Protein AF-A0A9D2PFY7-F1 (afdb_monomer_lite)

pLDDT: mean 82.55, std 14.4, range [34.72, 97.81]

Radius of gyration: 21.35 Å; chains: 1; bounding box: 47×56×64 Å

Organism: NCBI:txid2838462

Sequence (293 aa):
MTDVSKTNITLEEYLKLLKQMKSAALNDMDTFPDNEMKSTGSQNMSALGLSLRYRDDEDCLYADCSMEHQLFTRLHPYLWEEMKEESNDILKDQNLFQEPAENKFYWEVIKYLQIQDKIYIQYKAAFSLKGKILSVKGNTTDFKRLLFKYPEYETYFTDDQKFILDHADQLLVPDNVVLPYAPGDILYIDASPFGKPFYVVYCGETAMDQEYFEWTKKEYGYFKREHPCLYISEEQQKLKVTSLTGDCLLFTDNISFPYAPLDRIQTVDDCEEPLLMEAAERIKTTSHNLNLT

Foldseek 3Di:
DDQPLDAQDELVVLVVLFVLLLVLVVVCLVCVLVLQVVCPDDAKFKWKWKWKFWADCVLPPCVVVTDDTDIGGNVRSCVVVVLQVVLVVQQVCQVSDPDGVQQTIWMKIWMWMGDGNDIDTQKIWIATSVRHTDGIAGDQPVVVVVCVVPVVCVVSDDPSSVSNNVCRVCQAFVQSYDYPDDQLWKKWFSLGNQDHIFIKGWHDKDDPDPVQQVVCCVPRVYGGIWTKIWGQAPVPRDTDIATLRDDDCARGPRGGDSGRRSVGIDTDPDDPDVRSNVNSVVSVVVVVVVVVD

Secondary structure (DSSP, 8-state):
-----PPPEEHHHHHHHHHHHHHHHHHHHHTHHHHHHT--STT-EEEEEEEEEES-TT-TTTTTT----EEE-TT---HHHHHHHHHHHHHHTGGG-SS-GGGTEEEEEEEEEEETTEEEEEEEEEEETTS-EEEEEE-HHHHHHHHHH-GGGGGGS-HHHHHHHHHHHHHH--TTEEP-PPTT-EEEE--TTTS--EEEEE---B-S-HHHHHHHHHHHSS---B-EEEEE-TTTSSEEEEESSSS-S-SSSS---SS--GGGEEEES--S-HHHHHHHHHHHHHHHHHTT-

Structure (mmCIF, N/CA/C/O backbone):
data_AF-A0A9D2PFY7-F1
#
_entry.id   AF-A0A9D2PFY7-F1
#
loop_
_atom_site.group_PDB
_atom_site.id
_atom_site.type_symbol
_atom_site.label_atom_id
_atom_site.label_alt_id
_atom_site.label_comp_id
_atom_site.label_asym_id
_atom_site.label_entity_id
_atom_site.label_seq_id
_atom_site.pdbx_PDB_ins_code
_atom_site.Cartn_x
_atom_site.Cartn_y
_atom_site.Cartn_z
_atom_site.occupancy
_atom_site.B_iso_or_equiv
_atom_site.auth_seq_id
_atom_site.auth_comp_id
_atom_site.auth_asym_id
_atom_site.auth_atom_id
_atom_site.pdbx_PDB_model_num
ATOM 1 N N . MET A 1 1 ? -12.889 -19.033 9.710 1.00 42.09 1 MET A N 1
ATOM 2 C CA . MET A 1 1 ? -11.942 -18.882 8.580 1.00 42.09 1 MET A CA 1
ATOM 3 C C . MET A 1 1 ? -12.135 -20.007 7.571 1.00 42.09 1 MET A C 1
ATOM 5 O O . MET A 1 1 ? -11.579 -21.087 7.728 1.00 42.09 1 MET A O 1
ATOM 9 N N . THR A 1 2 ? -13.008 -19.795 6.592 1.00 35.56 2 THR A N 1
ATOM 10 C CA . THR A 1 2 ? -13.202 -20.717 5.469 1.00 35.56 2 THR A CA 1
ATOM 11 C C . THR A 1 2 ? -12.031 -20.606 4.507 1.00 35.56 2 THR A C 1
ATOM 13 O O . THR A 1 2 ? -11.681 -19.505 4.089 1.00 35.56 2 THR A O 1
ATOM 16 N N . ASP A 1 3 ? -11.458 -21.755 4.168 1.00 41.53 3 ASP A N 1
ATOM 17 C CA . ASP A 1 3 ? -10.478 -21.947 3.105 1.00 41.53 3 ASP A CA 1
ATOM 18 C C . ASP A 1 3 ? -11.163 -21.672 1.757 1.00 41.53 3 ASP A C 1
ATOM 20 O O . ASP A 1 3 ? -11.719 -22.559 1.107 1.00 41.53 3 ASP A O 1
ATOM 24 N N . VAL A 1 4 ? -11.277 -20.390 1.403 1.00 46.69 4 VAL A N 1
ATOM 25 C CA . VAL A 1 4 ? -11.683 -19.996 0.057 1.00 46.69 4 VAL A CA 1
ATOM 26 C C . VAL A 1 4 ? -10.477 -20.308 -0.805 1.00 46.69 4 VAL A C 1
ATOM 28 O O . VAL A 1 4 ? -9.485 -19.586 -0.731 1.00 46.69 4 VAL A O 1
ATOM 31 N N . SER A 1 5 ? -10.556 -21.382 -1.595 1.00 48.22 5 SER A N 1
ATOM 32 C CA . SER A 1 5 ? -9.591 -21.641 -2.658 1.00 48.22 5 SER A CA 1
ATOM 33 C C . SER A 1 5 ? -9.512 -20.372 -3.499 1.00 48.22 5 SER A C 1
ATOM 35 O O . SER A 1 5 ? -10.435 -20.059 -4.261 1.00 48.22 5 SER A O 1
ATOM 37 N N . LYS A 1 6 ? -8.465 -19.578 -3.292 1.00 64.88 6 LYS A N 1
ATOM 38 C CA . LYS A 1 6 ? -8.254 -18.379 -4.086 1.00 64.88 6 LYS A CA 1
ATOM 39 C C . LYS A 1 6 ? -8.048 -18.881 -5.507 1.00 64.88 6 LYS A C 1
ATOM 41 O O . LYS A 1 6 ? -7.358 -19.869 -5.716 1.00 64.88 6 LYS A O 1
ATOM 46 N N . THR A 1 7 ? -8.721 -18.281 -6.473 1.00 80.19 7 THR A N 1
ATOM 47 C CA . THR A 1 7 ? -8.408 -18.481 -7.888 1.00 80.19 7 THR A CA 1
ATOM 48 C C . THR A 1 7 ? -7.410 -17.411 -8.305 1.00 80.19 7 THR A C 1
ATOM 50 O O . THR A 1 7 ? -7.236 -16.414 -7.598 1.00 80.19 7 THR A O 1
ATOM 53 N N . ASN A 1 8 ? -6.760 -17.583 -9.456 1.00 86.75 8 ASN A N 1
ATOM 54 C CA . ASN A 1 8 ? -6.075 -16.447 -10.070 1.00 86.75 8 ASN A CA 1
ATOM 55 C C . ASN A 1 8 ? -7.101 -15.340 -10.340 1.00 86.75 8 ASN A C 1
ATOM 57 O O . ASN A 1 8 ? -8.227 -15.643 -10.748 1.00 86.75 8 ASN A O 1
ATOM 61 N N . ILE A 1 9 ? -6.708 -14.090 -10.118 1.00 90.81 9 ILE A N 1
ATOM 62 C CA . ILE A 1 9 ? -7.550 -12.914 -10.350 1.00 90.81 9 ILE A CA 1
ATOM 63 C C . ILE A 1 9 ? -6.851 -11.950 -11.303 1.00 90.81 9 ILE A C 1
ATOM 65 O O . ILE A 1 9 ? -5.628 -11.919 -11.413 1.00 90.81 9 ILE A O 1
ATOM 69 N N . THR A 1 10 ? -7.631 -11.153 -12.010 1.00 93.56 10 THR A N 1
ATOM 70 C CA . THR A 1 10 ? -7.129 -10.064 -12.849 1.00 93.56 10 THR A CA 1
ATOM 71 C C . THR A 1 10 ? -6.661 -8.881 -11.998 1.00 93.56 10 THR A C 1
ATOM 73 O O . THR A 1 10 ? -7.089 -8.707 -10.852 1.00 93.56 10 THR A O 1
ATOM 76 N N . LEU A 1 11 ? -5.832 -8.006 -12.579 1.00 94.12 11 LEU A N 1
ATOM 77 C CA . LEU A 1 11 ? -5.504 -6.718 -11.961 1.00 94.12 11 LEU A CA 1
ATOM 78 C C . LEU A 1 11 ? -6.772 -5.910 -11.615 1.00 94.12 11 LEU A C 1
ATOM 80 O O . LEU A 1 11 ? -6.840 -5.315 -10.547 1.00 94.12 11 LEU A O 1
ATOM 84 N N . GLU A 1 12 ? -7.809 -5.925 -12.457 1.00 95.81 12 GLU A N 1
ATOM 85 C CA . GLU A 1 12 ? -9.065 -5.206 -12.187 1.00 95.81 12 GLU A CA 1
ATOM 86 C C . GLU A 1 12 ? -9.774 -5.718 -10.922 1.00 95.81 12 GLU A C 1
ATOM 88 O O . GLU A 1 12 ? -10.206 -4.928 -10.077 1.00 95.81 12 GLU A O 1
ATOM 93 N N . GLU A 1 13 ? -9.857 -7.038 -10.755 1.00 95.31 13 GLU A N 1
ATOM 94 C CA . GLU A 1 13 ? -10.432 -7.664 -9.561 1.00 95.31 13 GLU A CA 1
ATOM 95 C C . GLU A 1 13 ? -9.621 -7.336 -8.304 1.00 95.31 13 GLU A C 1
ATOM 97 O O . GLU A 1 13 ? -10.205 -7.008 -7.268 1.00 95.31 13 GLU A O 1
ATOM 102 N N . TYR A 1 14 ? -8.288 -7.338 -8.405 1.00 93.88 14 TYR A N 1
ATOM 103 C CA . TYR A 1 14 ? -7.406 -6.903 -7.323 1.00 93.88 14 TYR A CA 1
ATOM 104 C C . TYR A 1 14 ? -7.662 -5.440 -6.929 1.00 93.88 14 TYR A C 1
ATOM 106 O O . TYR A 1 14 ? -7.849 -5.130 -5.751 1.00 93.88 14 TYR A O 1
ATOM 114 N N . LEU A 1 15 ? -7.740 -4.527 -7.903 1.00 95.44 15 LEU A N 1
ATOM 115 C CA . LEU A 1 15 ? -7.996 -3.106 -7.648 1.00 95.44 15 LEU A CA 1
ATOM 116 C C . LEU A 1 15 ? -9.385 -2.872 -7.040 1.00 95.44 15 LEU A C 1
ATOM 118 O O . LEU A 1 15 ? -9.559 -2.002 -6.179 1.00 95.44 15 LEU A O 1
ATOM 122 N N . LYS A 1 16 ? -10.378 -3.671 -7.442 1.00 96.62 16 LYS A N 1
ATOM 123 C CA . LYS A 1 16 ? -11.709 -3.663 -6.831 1.00 96.62 16 LYS A CA 1
ATOM 124 C C . LYS A 1 16 ? -11.654 -4.105 -5.369 1.00 96.62 16 LYS A C 1
ATOM 126 O O . LYS A 1 16 ? -12.250 -3.428 -4.529 1.00 96.62 16 LYS A O 1
ATOM 131 N N . LEU A 1 17 ? -10.917 -5.172 -5.057 1.00 95.00 17 LEU A N 1
ATOM 132 C CA . LEU A 1 17 ? -10.718 -5.638 -3.683 1.00 95.00 17 LEU A CA 1
ATOM 133 C C . LEU A 1 17 ? -10.012 -4.579 -2.826 1.00 95.00 17 LEU A C 1
ATOM 135 O O . LEU A 1 17 ? -10.471 -4.259 -1.731 1.00 95.00 17 LEU A O 1
ATOM 139 N N . LEU A 1 18 ? -8.946 -3.969 -3.348 1.00 94.75 18 LEU A N 1
ATOM 140 C CA . LEU A 1 18 ? -8.236 -2.879 -2.683 1.00 94.75 18 LEU A CA 1
ATOM 141 C C . LEU A 1 18 ? -9.170 -1.701 -2.369 1.00 94.75 18 LEU A C 1
ATOM 143 O O . LEU A 1 18 ? -9.135 -1.150 -1.268 1.00 94.75 18 LEU A O 1
ATOM 147 N N . LYS A 1 19 ? -10.039 -1.324 -3.315 1.00 96.31 19 LYS A N 1
ATOM 148 C CA . LYS A 1 19 ? -11.047 -0.278 -3.102 1.00 96.31 19 LYS A CA 1
ATOM 149 C C . LYS A 1 19 ? -12.045 -0.666 -2.009 1.00 96.31 19 LYS A C 1
ATOM 151 O O . LYS A 1 19 ? -12.366 0.174 -1.175 1.00 96.31 19 LYS A O 1
ATOM 156 N N . GLN A 1 20 ? -12.504 -1.917 -1.987 1.00 96.88 20 GLN A N 1
ATOM 157 C CA . GLN A 1 20 ? -13.398 -2.422 -0.942 1.00 96.88 20 GLN A CA 1
ATOM 158 C C . GLN A 1 20 ? -12.727 -2.408 0.435 1.00 96.88 20 GLN A C 1
ATOM 160 O O . GLN A 1 20 ? -13.348 -1.949 1.386 1.00 96.88 20 GLN A O 1
ATOM 165 N N . MET A 1 21 ? -11.457 -2.812 0.543 1.00 95.31 21 MET A N 1
ATOM 166 C CA . MET A 1 21 ? -10.710 -2.732 1.805 1.00 95.31 21 MET A CA 1
ATOM 167 C C . MET A 1 21 ? -10.533 -1.290 2.282 1.00 95.31 21 MET A C 1
ATOM 169 O O . MET A 1 21 ? -10.723 -1.009 3.464 1.00 95.31 21 MET A O 1
ATOM 173 N N . LYS A 1 22 ? -10.220 -0.362 1.368 1.00 96.38 22 LYS A N 1
ATOM 174 C CA . LYS A 1 22 ? -10.157 1.076 1.669 1.00 96.38 22 LYS A CA 1
ATOM 175 C C . LYS A 1 22 ? -11.505 1.596 2.193 1.00 96.38 22 LYS A C 1
ATOM 177 O O . LYS A 1 22 ? -11.534 2.318 3.185 1.00 96.38 22 LYS A O 1
ATOM 182 N N . SER A 1 23 ? -12.616 1.201 1.569 1.00 96.81 23 SER A N 1
ATOM 183 C CA . SER A 1 23 ? -13.964 1.559 2.027 1.00 96.81 23 SER A CA 1
ATOM 184 C C . SER A 1 23 ? -14.325 0.941 3.380 1.00 96.81 23 SER A C 1
ATOM 186 O O . SER A 1 23 ? -14.866 1.648 4.219 1.00 96.81 23 SER A O 1
ATOM 188 N N . ALA A 1 24 ? -13.997 -0.331 3.615 1.00 96.19 24 ALA A N 1
ATOM 189 C CA . ALA A 1 24 ? -14.250 -1.006 4.888 1.00 96.19 24 ALA 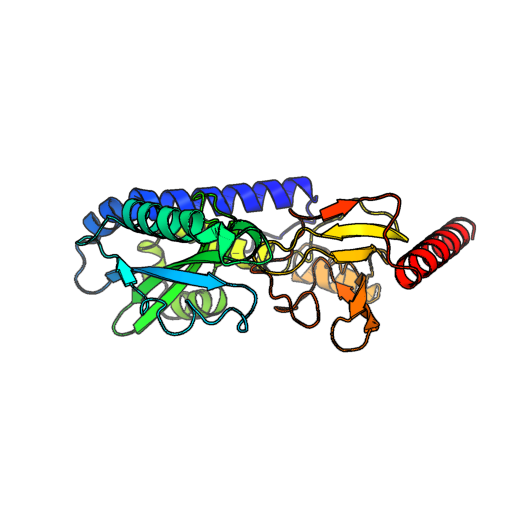A CA 1
ATOM 190 C C . ALA A 1 24 ? -13.500 -0.326 6.044 1.00 96.19 24 ALA A C 1
ATOM 192 O O . ALA A 1 24 ? -14.084 -0.052 7.087 1.00 96.19 24 ALA A O 1
ATOM 193 N N . ALA A 1 25 ? -12.224 0.022 5.841 1.00 95.25 25 ALA A N 1
ATOM 194 C CA . ALA A 1 25 ? -11.446 0.734 6.853 1.00 95.25 25 ALA A CA 1
ATOM 195 C C . ALA A 1 25 ? -12.029 2.123 7.142 1.00 95.25 25 ALA A C 1
ATOM 197 O O . ALA A 1 25 ? -12.159 2.503 8.302 1.00 95.25 25 ALA A O 1
ATOM 198 N N . LEU A 1 26 ? -12.412 2.868 6.098 1.00 94.62 26 LEU A N 1
ATOM 199 C CA . LEU A 1 26 ? -13.041 4.178 6.263 1.00 94.62 26 LEU A CA 1
ATOM 200 C C . LEU A 1 26 ? -14.356 4.076 7.049 1.00 94.62 26 LEU A C 1
ATOM 202 O O . LEU A 1 26 ? -14.536 4.810 8.013 1.00 94.62 26 LEU A O 1
ATOM 206 N N . ASN A 1 27 ? -15.220 3.120 6.699 1.00 93.75 27 ASN A N 1
ATOM 207 C CA . ASN A 1 27 ? -16.479 2.883 7.405 1.00 93.75 27 ASN A CA 1
ATOM 208 C C . ASN A 1 27 ? -16.260 2.498 8.877 1.00 93.75 27 ASN A C 1
ATOM 210 O O . ASN A 1 27 ? -16.960 3.011 9.751 1.00 93.75 27 ASN A O 1
ATOM 214 N N . ASP A 1 28 ? -15.294 1.620 9.169 1.00 91.62 28 ASP A N 1
ATOM 215 C CA . ASP A 1 28 ? -14.963 1.214 10.542 1.00 91.62 28 ASP A CA 1
ATOM 216 C C . ASP A 1 28 ? -14.472 2.402 11.383 1.00 91.62 28 ASP A C 1
ATOM 218 O O . ASP A 1 28 ? -14.859 2.530 12.544 1.00 91.62 28 ASP A O 1
ATOM 222 N N . MET A 1 29 ? -13.668 3.294 10.792 1.00 90.94 29 MET A N 1
ATOM 223 C CA . MET A 1 29 ? -13.198 4.519 11.446 1.00 90.94 29 MET A CA 1
ATOM 224 C C . MET A 1 29 ? -14.318 5.556 11.626 1.00 90.94 29 MET A C 1
ATOM 226 O O . MET A 1 29 ? -14.444 6.118 12.710 1.00 90.94 29 MET A O 1
ATOM 230 N N . ASP A 1 30 ? -15.169 5.772 10.621 1.00 89.81 30 ASP A N 1
ATOM 231 C CA . ASP A 1 30 ? -16.294 6.719 10.692 1.00 89.81 30 ASP A CA 1
ATOM 232 C C . ASP A 1 30 ? -17.340 6.303 11.731 1.00 89.81 30 ASP A C 1
ATOM 234 O O . ASP A 1 30 ? -17.878 7.130 12.466 1.00 89.81 30 ASP A O 1
ATOM 238 N N . THR A 1 31 ? -17.613 5.001 11.818 1.00 87.19 31 THR A N 1
ATOM 239 C CA . THR A 1 31 ? -18.583 4.434 12.766 1.00 87.19 31 THR A CA 1
ATOM 240 C C . THR A 1 31 ? -17.950 4.029 14.096 1.00 87.19 31 THR A C 1
ATOM 242 O O . THR A 1 31 ? -18.629 3.476 14.964 1.00 87.19 31 THR A O 1
ATOM 245 N N . PHE A 1 32 ? -16.660 4.324 14.295 1.00 84.94 32 PHE A N 1
ATOM 246 C CA . PHE A 1 32 ? -15.902 3.932 15.479 1.00 84.94 32 PHE A CA 1
ATOM 247 C C . PHE A 1 32 ? -16.593 4.310 16.803 1.00 84.94 32 PHE A C 1
ATOM 249 O O . PHE A 1 32 ? -16.741 3.420 17.647 1.00 84.94 32 PHE A O 1
ATOM 256 N N . PRO A 1 33 ? -17.085 5.554 17.009 1.00 78.00 33 PRO A N 1
ATOM 257 C CA . PRO A 1 33 ? -17.751 5.914 18.262 1.00 78.00 33 PRO A CA 1
ATOM 258 C C . PRO A 1 33 ? -18.993 5.055 18.544 1.00 78.00 33 PRO A C 1
ATOM 260 O O . PRO A 1 33 ? -19.188 4.600 19.673 1.00 78.00 33 PRO A O 1
ATOM 263 N N . ASP A 1 34 ? -19.799 4.783 17.516 1.00 75.88 34 ASP A N 1
ATOM 264 C CA . ASP A 1 34 ? -21.042 4.013 17.622 1.00 75.88 34 ASP A CA 1
ATOM 265 C C . ASP A 1 34 ? -20.782 2.519 17.857 1.00 75.88 34 ASP A C 1
ATOM 267 O O . ASP A 1 34 ? -21.511 1.858 18.606 1.00 75.88 34 ASP A O 1
ATOM 271 N N . ASN A 1 35 ? -19.735 1.978 17.230 1.00 71.50 35 ASN A N 1
ATOM 272 C CA . ASN A 1 35 ? -19.321 0.588 17.401 1.00 71.50 35 ASN A CA 1
ATOM 273 C C . ASN A 1 35 ? -18.791 0.344 18.821 1.00 71.50 35 ASN A C 1
ATOM 275 O O . ASN A 1 35 ? -19.152 -0.654 19.447 1.00 71.50 35 ASN A O 1
ATOM 279 N N . GLU A 1 36 ? -18.038 1.295 19.378 1.00 68.25 36 GLU A N 1
ATOM 280 C CA . GLU A 1 36 ? -17.570 1.227 20.765 1.00 68.25 36 GLU A CA 1
ATOM 281 C C . GLU A 1 36 ? -18.720 1.342 21.779 1.00 68.25 36 GLU A C 1
ATOM 283 O O . GLU A 1 36 ? -18.702 0.651 22.800 1.00 68.25 36 GLU A O 1
ATOM 288 N N . MET A 1 37 ? -19.761 2.144 21.505 1.00 57.91 37 MET A N 1
ATOM 289 C CA . MET A 1 37 ? -20.930 2.276 22.394 1.00 57.91 37 MET A CA 1
ATOM 290 C C . MET A 1 37 ? -21.701 0.963 22.600 1.00 57.91 37 MET A C 1
ATOM 292 O O . MET A 1 37 ? -22.308 0.769 23.655 1.00 57.91 37 MET A O 1
ATOM 296 N N . LYS A 1 38 ? -21.680 0.053 21.619 1.00 56.12 38 LYS A N 1
ATOM 297 C CA . LYS A 1 38 ? -22.367 -1.250 21.688 1.00 56.12 38 LYS A CA 1
ATOM 298 C C . LYS A 1 38 ? -21.570 -2.307 22.463 1.00 56.12 38 LYS A C 1
ATOM 300 O O . LYS A 1 38 ? -22.134 -3.333 22.843 1.00 56.12 38 LYS A O 1
ATOM 305 N N . SER A 1 39 ? -20.287 -2.063 22.737 1.00 53.72 39 SER A N 1
ATOM 306 C CA . SER A 1 39 ? -19.394 -2.983 23.451 1.00 53.72 39 SER A CA 1
ATOM 307 C C . SER A 1 39 ? -19.509 -2.837 24.982 1.00 53.72 39 SER A C 1
ATOM 309 O O . SER A 1 39 ? -18.573 -2.506 25.698 1.00 53.72 39 SER A O 1
ATOM 311 N N . THR A 1 40 ? -20.686 -3.091 25.555 1.00 46.41 40 THR A N 1
ATOM 312 C CA . THR A 1 40 ? -20.916 -2.976 27.014 1.00 46.41 40 THR A CA 1
ATOM 313 C C . THR A 1 40 ? -20.324 -4.136 27.845 1.00 46.41 40 THR A C 1
ATOM 315 O O . THR A 1 40 ? -20.811 -4.429 28.936 1.00 46.41 40 THR A O 1
ATOM 318 N N . GLY A 1 41 ? -19.293 -4.827 27.342 1.00 52.62 41 GLY A N 1
ATOM 319 C CA . GLY A 1 41 ? -18.615 -5.950 28.002 1.00 52.62 41 GLY A CA 1
ATOM 320 C C . GLY A 1 41 ? -17.267 -5.532 28.597 1.00 52.62 41 GLY A C 1
ATOM 321 O O . GLY A 1 41 ? -16.414 -4.988 27.909 1.00 52.62 41 GLY A O 1
ATOM 322 N N . SER A 1 42 ? -17.063 -5.801 29.885 1.00 50.41 42 SER A N 1
ATOM 323 C CA . SER A 1 42 ? -16.062 -5.177 30.767 1.00 50.41 42 SER A CA 1
ATOM 324 C C . SER A 1 42 ? -14.570 -5.480 30.517 1.00 50.41 42 SER A C 1
ATOM 326 O O . SER A 1 42 ? -13.785 -5.306 31.446 1.00 50.41 42 SER A O 1
ATOM 328 N N . GLN A 1 43 ? -14.145 -5.964 29.344 1.00 53.91 43 GLN A N 1
ATOM 329 C CA . GLN A 1 43 ? -12.746 -6.395 29.135 1.00 53.91 43 GLN A CA 1
ATOM 330 C C . GLN A 1 43 ? -12.133 -6.108 27.757 1.00 53.91 43 GLN A C 1
ATOM 332 O O . GLN A 1 43 ? -10.945 -6.369 27.585 1.00 53.91 43 GLN A O 1
ATOM 337 N N . ASN A 1 44 ? -12.882 -5.548 26.803 1.00 61.69 44 ASN A N 1
ATOM 338 C CA . ASN A 1 44 ? -12.342 -5.207 25.485 1.00 61.69 44 ASN A CA 1
ATOM 339 C C . ASN A 1 44 ? -12.458 -3.696 25.273 1.00 61.69 44 ASN A C 1
ATOM 341 O O . ASN A 1 44 ? -13.536 -3.131 25.434 1.00 61.69 44 ASN A O 1
ATOM 345 N N . MET A 1 45 ? -11.345 -3.050 24.939 1.00 71.88 45 MET A N 1
ATOM 346 C CA . MET A 1 45 ? -11.293 -1.638 24.556 1.00 71.88 45 MET A CA 1
ATOM 347 C C . MET A 1 45 ? -10.737 -1.548 23.142 1.00 71.88 45 MET A C 1
ATOM 349 O O . MET A 1 45 ? -9.824 -2.303 22.806 1.00 71.88 45 MET A O 1
ATOM 353 N N . SER A 1 46 ? -11.226 -0.627 22.317 1.00 81.69 46 SER A N 1
ATOM 354 C CA . SER A 1 46 ? -10.542 -0.292 21.071 1.00 81.69 46 SER A CA 1
ATOM 355 C C . SER A 1 46 ? -10.205 1.195 21.004 1.00 81.69 46 SER A C 1
ATOM 357 O O . SER A 1 46 ? -10.801 2.035 21.682 1.00 81.69 46 SER A O 1
ATOM 359 N N . ALA A 1 47 ? -9.166 1.515 20.240 1.00 88.19 47 ALA A N 1
ATOM 360 C CA . ALA A 1 47 ? -8.669 2.874 20.075 1.00 88.19 47 ALA A CA 1
ATOM 361 C C . ALA A 1 47 ? -8.148 3.071 18.652 1.00 88.19 47 ALA A C 1
ATOM 363 O O . ALA A 1 47 ? -7.743 2.111 17.992 1.00 88.19 47 ALA A O 1
ATOM 364 N N . LEU A 1 48 ? -8.136 4.318 18.198 1.00 90.62 48 LEU A N 1
ATOM 365 C CA . LEU A 1 48 ? -7.463 4.740 16.978 1.00 90.62 48 LEU A CA 1
ATOM 366 C C . LEU A 1 48 ? -6.238 5.561 17.382 1.00 90.62 48 LEU A C 1
ATOM 368 O O . LEU A 1 48 ? -6.371 6.566 18.068 1.00 90.62 48 LEU A O 1
ATOM 372 N N . GLY A 1 49 ? -5.041 5.123 17.010 1.00 90.38 49 GLY A N 1
ATOM 373 C CA . GLY A 1 49 ? -3.837 5.941 17.123 1.00 90.38 49 GLY A CA 1
ATOM 374 C C . GLY A 1 49 ? -3.635 6.763 15.864 1.00 90.38 49 GLY A C 1
ATOM 375 O O . GLY A 1 49 ? -3.837 6.238 14.773 1.00 90.38 49 GLY A O 1
ATOM 376 N N . LEU A 1 50 ? -3.201 8.008 16.006 1.00 91.31 50 LEU A N 1
ATOM 377 C CA . LEU A 1 50 ? -2.831 8.880 14.898 1.00 91.31 50 LEU A CA 1
ATOM 378 C C . LEU A 1 50 ? -1.339 9.211 14.975 1.00 91.31 50 LEU A C 1
ATOM 380 O O . LEU A 1 50 ? -0.819 9.528 16.045 1.00 91.31 50 LEU A O 1
ATOM 384 N N . SER A 1 51 ? -0.655 9.138 13.838 1.00 89.12 51 SER A N 1
ATOM 385 C CA . SER A 1 51 ? 0.738 9.557 13.700 1.00 89.12 51 SER A CA 1
ATOM 386 C C . SER A 1 51 ? 0.950 10.224 12.346 1.00 89.12 51 SER A C 1
ATOM 388 O O . SER A 1 51 ? 0.539 9.686 11.315 1.00 89.12 51 SER A O 1
ATOM 390 N N . LEU A 1 52 ? 1.605 11.386 12.341 1.00 89.12 52 LEU A N 1
ATOM 391 C CA . LEU A 1 52 ? 2.127 11.970 11.113 1.00 89.12 52 LEU A CA 1
ATOM 392 C C . LEU A 1 52 ? 3.385 11.203 10.703 1.00 89.12 52 LEU A C 1
ATOM 394 O O . LEU A 1 52 ? 4.298 10.994 11.501 1.00 89.12 52 LEU A O 1
ATOM 398 N N . ARG A 1 53 ? 3.432 10.787 9.445 1.00 86.94 53 ARG A N 1
ATOM 399 C CA . ARG A 1 53 ? 4.555 10.095 8.826 1.00 86.94 53 ARG A CA 1
ATOM 400 C C . ARG A 1 53 ? 5.088 10.910 7.663 1.00 86.94 53 ARG A C 1
ATOM 402 O O . ARG A 1 53 ? 4.366 11.697 7.050 1.00 86.94 53 ARG A O 1
ATOM 409 N N . TYR A 1 54 ? 6.351 10.677 7.347 1.00 84.19 54 TYR A N 1
ATOM 410 C CA . TYR A 1 54 ? 7.035 11.332 6.250 1.00 84.19 54 TYR A CA 1
ATOM 411 C C . TYR A 1 54 ? 8.088 10.397 5.645 1.00 84.19 54 TYR A C 1
ATOM 413 O O . TYR A 1 54 ? 8.497 9.431 6.287 1.00 84.19 54 TYR A O 1
ATOM 421 N N . ARG A 1 55 ? 8.441 10.630 4.376 1.00 80.31 55 ARG A N 1
ATOM 422 C CA . ARG A 1 55 ? 9.351 9.769 3.600 1.00 80.31 55 ARG A CA 1
ATOM 423 C C . ARG A 1 55 ? 10.822 9.886 4.011 1.00 80.31 55 ARG A C 1
ATOM 425 O O . ARG A 1 55 ? 11.500 8.869 4.084 1.00 80.31 55 ARG A O 1
ATOM 432 N N . ASP A 1 56 ? 11.306 11.112 4.216 1.00 69.56 56 ASP A N 1
ATOM 433 C CA . ASP A 1 56 ? 12.736 11.410 4.352 1.00 69.56 56 ASP A CA 1
ATOM 434 C C . ASP A 1 56 ? 13.035 11.918 5.769 1.00 69.56 56 ASP A C 1
ATOM 436 O O . ASP A 1 56 ? 12.626 13.028 6.111 1.00 69.56 56 ASP A O 1
ATOM 440 N N . ASP A 1 57 ? 13.794 11.156 6.563 1.00 58.47 57 ASP A N 1
ATOM 441 C CA . ASP A 1 57 ? 14.239 11.555 7.912 1.00 58.47 57 ASP A CA 1
ATOM 442 C C . ASP A 1 57 ? 15.046 12.878 7.919 1.00 58.47 57 ASP A C 1
ATOM 444 O O . ASP A 1 57 ? 15.217 13.487 8.968 1.00 58.47 57 ASP A O 1
ATOM 448 N N . GLU A 1 58 ? 15.524 13.373 6.769 1.00 50.88 58 GLU A N 1
ATOM 449 C CA . GLU A 1 58 ? 16.401 14.554 6.678 1.00 50.88 58 GLU A CA 1
ATOM 450 C C . GLU A 1 58 ? 15.678 15.916 6.765 1.00 50.88 58 GLU A C 1
ATOM 452 O O . GLU A 1 58 ? 16.304 16.916 7.122 1.00 50.88 58 GLU A O 1
ATOM 457 N N . ASP A 1 59 ? 14.359 15.991 6.544 1.00 50.94 59 ASP A N 1
ATOM 458 C CA . ASP A 1 59 ? 13.574 17.237 6.683 1.00 50.94 59 ASP A CA 1
ATOM 459 C C . ASP A 1 59 ? 13.040 17.430 8.116 1.00 50.94 59 ASP A C 1
ATOM 461 O O . ASP A 1 59 ? 11.858 17.669 8.377 1.00 50.94 59 ASP A O 1
ATOM 465 N N . CYS A 1 60 ? 13.980 17.333 9.057 1.00 49.34 60 CYS A N 1
ATOM 466 C CA . CYS A 1 60 ? 13.833 17.219 10.510 1.00 49.34 60 CYS A CA 1
ATOM 467 C C . CYS A 1 60 ? 13.148 18.376 11.267 1.00 49.34 60 CYS A C 1
ATOM 469 O O . CYS A 1 60 ? 13.156 18.368 12.495 1.00 49.34 60 CYS A O 1
ATOM 471 N N . LEU A 1 61 ? 12.538 19.371 10.613 1.00 52.25 61 LEU A N 1
ATOM 472 C CA . LEU A 1 61 ? 11.865 20.455 11.353 1.00 52.25 61 LEU A CA 1
ATOM 473 C C . LEU A 1 61 ? 10.595 19.978 12.083 1.00 52.25 61 LEU A C 1
ATOM 475 O O . LEU A 1 61 ? 10.255 20.535 13.125 1.00 52.25 61 LEU A O 1
ATOM 479 N N . TYR A 1 62 ? 9.941 18.922 11.583 1.00 49.97 62 TYR A N 1
ATOM 480 C CA . TYR A 1 62 ? 8.765 18.302 12.216 1.00 49.97 62 TYR A CA 1
ATOM 481 C C . TYR A 1 62 ? 9.054 16.924 12.828 1.00 49.97 62 TYR A C 1
ATOM 483 O O . TYR A 1 62 ? 8.227 16.426 13.581 1.00 49.97 62 TYR A O 1
ATOM 491 N N . ALA A 1 63 ? 10.219 16.325 12.556 1.00 48.22 63 ALA A N 1
ATOM 492 C CA . ALA A 1 63 ? 10.620 15.012 13.073 1.00 48.22 63 ALA A CA 1
ATOM 493 C C . ALA A 1 63 ? 10.789 14.989 14.602 1.00 48.22 63 ALA A C 1
ATOM 495 O O . ALA A 1 63 ? 10.448 14.003 15.247 1.00 48.22 63 ALA A O 1
ATOM 496 N N . ASP A 1 64 ? 11.291 16.090 15.170 1.00 45.00 64 ASP A N 1
ATOM 497 C CA . ASP A 1 64 ? 11.574 16.229 16.609 1.00 45.00 64 ASP A CA 1
ATOM 498 C C . ASP A 1 64 ? 10.401 16.861 17.390 1.00 45.00 64 ASP A C 1
ATOM 500 O O . ASP A 1 64 ? 10.385 16.882 18.619 1.00 45.00 64 ASP A O 1
ATOM 504 N N . CYS A 1 65 ? 9.388 17.360 16.670 1.00 42.91 65 CYS A N 1
ATOM 505 C CA . CYS A 1 65 ? 8.159 17.936 17.227 1.00 42.91 65 CYS A CA 1
ATOM 506 C C . CYS A 1 65 ? 6.918 17.070 16.944 1.00 42.91 65 CYS A C 1
ATOM 508 O O . CYS A 1 65 ? 5.823 17.426 17.384 1.00 42.91 65 CYS A O 1
ATOM 510 N N . SER A 1 66 ? 7.050 15.965 16.193 1.00 44.31 66 SER A N 1
ATOM 511 C CA . SER A 1 66 ? 5.916 15.130 15.804 1.00 44.31 66 SER A CA 1
ATOM 512 C C . SER A 1 66 ? 5.361 14.419 17.027 1.00 44.31 66 SER A C 1
ATOM 514 O O . SER A 1 66 ? 5.956 13.474 17.544 1.00 44.31 66 SER A O 1
ATOM 516 N N . MET A 1 67 ? 4.218 14.933 17.462 1.00 46.75 67 MET A N 1
ATOM 517 C CA . MET A 1 67 ? 3.254 14.360 18.385 1.00 46.75 67 MET A CA 1
ATOM 518 C C . MET A 1 67 ? 3.453 12.862 18.634 1.00 46.75 67 MET A C 1
ATOM 520 O O . MET A 1 67 ? 3.315 12.027 17.733 1.00 46.75 67 MET A O 1
ATOM 524 N N . GLU A 1 68 ? 3.748 12.530 19.891 1.00 55.75 68 GLU A N 1
ATOM 525 C CA . GLU A 1 68 ? 3.534 11.192 20.433 1.00 55.75 68 GLU A CA 1
ATOM 526 C C . GLU A 1 68 ? 2.167 10.670 19.963 1.00 55.75 68 GLU A C 1
ATOM 528 O O . GLU A 1 68 ? 1.211 11.440 19.896 1.00 55.75 68 GLU A O 1
ATOM 533 N N . HIS A 1 69 ? 2.088 9.379 19.618 1.00 63.88 69 HIS A N 1
ATOM 534 C CA . HIS A 1 69 ? 0.874 8.718 19.124 1.00 63.88 69 HIS A CA 1
ATOM 535 C C . HIS A 1 69 ? -0.373 9.233 19.855 1.00 63.88 69 HIS A C 1
ATOM 537 O O . HIS A 1 69 ? -0.596 8.892 21.021 1.00 63.88 69 HIS A O 1
ATOM 543 N N . GLN A 1 70 ? -1.193 10.033 19.176 1.00 78.31 70 GLN A N 1
ATOM 544 C CA . GLN A 1 70 ? -2.406 10.548 19.789 1.00 78.31 70 GLN A CA 1
ATOM 545 C C . GLN A 1 70 ? -3.459 9.450 19.745 1.00 78.31 70 GLN A C 1
ATOM 547 O O . GLN A 1 70 ? -3.746 8.884 18.688 1.00 78.31 70 GLN A O 1
ATOM 552 N N . LEU A 1 71 ? -4.005 9.110 20.910 1.00 81.69 71 LEU A N 1
ATOM 553 C CA . LEU A 1 71 ? -4.990 8.046 21.047 1.00 81.69 71 LEU A CA 1
ATOM 554 C C . LEU A 1 71 ? -6.400 8.629 21.078 1.00 81.69 71 LEU A C 1
ATOM 556 O O . LEU A 1 71 ? -6.802 9.308 22.022 1.00 81.69 71 LEU A O 1
ATOM 560 N N . PHE A 1 72 ? -7.172 8.279 20.062 1.00 80.00 72 PHE A N 1
ATOM 561 C CA . PHE A 1 72 ? -8.585 8.572 19.937 1.00 80.00 72 PHE A CA 1
ATOM 562 C C . PHE A 1 72 ? -9.373 7.376 20.461 1.00 80.00 72 PHE A C 1
ATOM 564 O O . PHE A 1 72 ? -9.218 6.232 20.030 1.00 80.00 72 PHE A O 1
ATOM 571 N N . THR A 1 73 ? -10.223 7.652 21.438 1.00 77.62 73 THR A N 1
ATOM 572 C CA . THR A 1 73 ? -11.151 6.682 22.023 1.00 77.62 73 THR A CA 1
ATOM 573 C C . THR A 1 73 ? -12.568 7.195 21.822 1.00 77.62 73 THR A C 1
ATOM 575 O O . THR A 1 73 ? -12.773 8.309 21.341 1.00 77.62 73 THR A O 1
ATOM 578 N N . ARG A 1 74 ? -13.576 6.443 22.268 1.00 68.94 74 ARG A N 1
ATOM 579 C CA . ARG A 1 74 ? -14.968 6.925 22.274 1.00 68.94 74 ARG A CA 1
ATOM 580 C C . ARG A 1 74 ? -15.166 8.289 22.959 1.00 68.94 74 ARG A C 1
ATOM 582 O O . ARG A 1 74 ? -16.158 8.957 22.703 1.00 68.94 74 ARG A O 1
ATOM 589 N N . LEU A 1 75 ? -14.266 8.681 23.867 1.00 59.72 75 LEU A N 1
ATOM 590 C CA . LEU A 1 75 ? -14.332 9.955 24.591 1.00 59.72 75 LEU A CA 1
ATOM 591 C C . LEU A 1 75 ? -13.693 11.118 23.816 1.00 59.72 75 LEU A C 1
ATOM 593 O O . LEU A 1 75 ? -13.822 12.264 24.236 1.00 59.72 75 LEU A O 1
ATOM 597 N N . HIS A 1 76 ? -13.017 10.827 22.704 1.00 69.38 76 HIS A N 1
ATOM 598 C CA . HIS A 1 76 ? -12.317 11.794 21.869 1.00 69.38 76 HIS A CA 1
ATOM 599 C C . HIS A 1 76 ? -12.536 11.453 20.381 1.00 69.38 76 HIS A C 1
ATOM 601 O O . HIS A 1 76 ? -11.635 10.913 19.744 1.00 69.38 76 HIS A O 1
ATOM 607 N N . PRO A 1 77 ? -13.736 11.702 19.819 1.00 72.94 77 PRO A N 1
ATOM 608 C CA . PRO A 1 77 ? -14.099 11.263 18.466 1.00 72.94 77 PRO A CA 1
ATOM 609 C C . PRO A 1 77 ? -13.598 12.189 17.340 1.00 72.94 77 PRO A C 1
ATOM 611 O O . PRO A 1 77 ? -13.951 11.987 16.183 1.00 72.94 77 PRO A O 1
ATOM 614 N N . TYR A 1 78 ? -12.786 13.202 17.647 1.00 83.81 78 TYR A N 1
ATOM 615 C CA . TYR A 1 78 ? -12.423 14.287 16.724 1.00 83.81 78 TYR A CA 1
ATOM 616 C C . TYR A 1 78 ? -11.279 13.948 15.754 1.00 83.81 78 TYR A C 1
ATOM 618 O O . TYR A 1 78 ? -10.607 14.849 15.269 1.00 83.81 78 TYR A O 1
ATOM 626 N N . LEU A 1 79 ? -11.053 12.663 15.449 1.00 88.00 79 LEU A N 1
ATOM 627 C CA . LEU A 1 79 ? -9.944 12.203 14.596 1.00 88.00 79 LEU A CA 1
ATOM 628 C C . LEU A 1 79 ? -9.865 12.981 13.275 1.00 88.00 79 LEU A C 1
ATOM 630 O O . LEU A 1 79 ? -8.804 13.458 12.88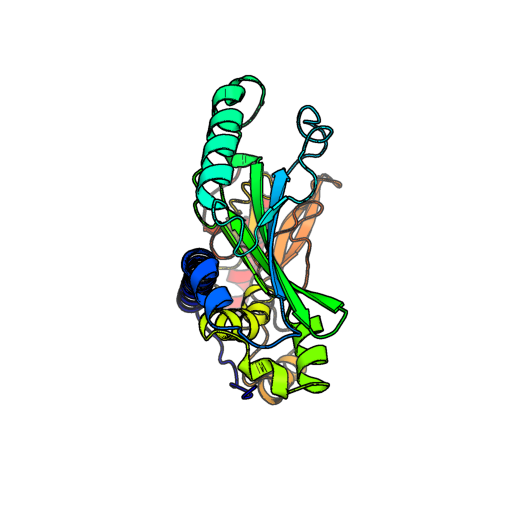4 1.00 88.00 79 LEU A O 1
ATOM 634 N N . TRP A 1 80 ? -11.002 13.116 12.594 1.00 90.94 80 TRP A N 1
ATOM 635 C CA . TRP A 1 80 ? -11.066 13.777 11.293 1.00 90.94 80 TRP A CA 1
ATOM 636 C C . TRP A 1 80 ? -10.876 15.290 11.369 1.00 90.94 80 TRP A C 1
ATOM 638 O O . TRP A 1 80 ? -10.350 15.882 10.427 1.00 90.94 80 TRP A O 1
ATOM 648 N N . GLU A 1 81 ? -11.317 15.911 12.462 1.00 91.44 81 GLU A N 1
ATOM 649 C CA . GLU A 1 81 ? -11.127 17.342 12.699 1.00 91.44 81 GLU A CA 1
ATOM 650 C C . GLU A 1 81 ? -9.648 17.623 12.968 1.00 91.44 81 GLU A C 1
ATOM 652 O O . GLU A 1 81 ? -9.065 18.433 12.251 1.00 91.44 81 GLU A O 1
ATOM 657 N N . GLU A 1 82 ? -9.023 16.853 13.865 1.00 89.94 82 GLU A N 1
ATOM 658 C CA . GLU A 1 82 ? -7.592 16.943 14.179 1.00 89.94 82 GLU A CA 1
ATOM 659 C C . GLU A 1 82 ? -6.735 16.780 12.917 1.00 89.94 82 GLU A C 1
ATOM 661 O O . GLU A 1 82 ? -5.955 17.659 12.557 1.00 89.94 82 GLU A O 1
ATOM 666 N N . MET A 1 83 ? -6.940 15.685 12.170 1.00 91.75 83 MET A N 1
ATOM 667 C CA . MET A 1 83 ? -6.195 15.422 10.936 1.00 91.75 83 MET A CA 1
ATOM 668 C C . MET A 1 83 ? -6.337 16.566 9.935 1.00 91.75 83 MET A C 1
ATOM 670 O O . MET A 1 83 ? -5.383 16.887 9.228 1.00 91.75 83 MET A O 1
ATOM 674 N N . LYS A 1 84 ? -7.523 17.171 9.833 1.00 94.06 84 LYS A N 1
ATOM 675 C CA . LYS A 1 84 ? -7.782 18.264 8.897 1.00 94.06 84 LYS A CA 1
ATOM 676 C C . LYS A 1 84 ? -7.100 19.556 9.336 1.00 94.06 84 LYS A C 1
ATOM 678 O O . LYS A 1 84 ? -6.544 20.242 8.480 1.00 94.06 84 LYS A O 1
ATOM 683 N N . GLU A 1 85 ? -7.183 19.915 10.612 1.00 92.19 85 GLU A N 1
ATOM 684 C CA . GLU A 1 85 ? -6.553 21.120 11.157 1.00 92.19 85 GLU A CA 1
ATOM 685 C C . GLU A 1 85 ? -5.034 21.053 10.989 1.00 92.19 85 GLU A C 1
ATOM 687 O O . GLU A 1 85 ? -4.465 21.901 10.300 1.00 92.19 85 GLU A O 1
ATOM 692 N N . GLU A 1 86 ? -4.421 19.965 11.450 1.00 90.56 86 GLU A N 1
ATOM 693 C CA . GLU A 1 86 ? -2.978 19.734 11.352 1.00 90.56 86 GLU A CA 1
ATOM 694 C C . GLU A 1 86 ? -2.497 19.658 9.897 1.00 90.56 86 GLU A C 1
ATOM 696 O O . GLU A 1 86 ? -1.485 20.253 9.522 1.00 90.56 86 GLU A O 1
ATOM 701 N N . SER A 1 87 ? -3.258 18.998 9.014 1.00 92.38 87 SER A N 1
ATOM 702 C CA . SER A 1 87 ? -2.926 18.980 7.583 1.00 92.38 87 SER A CA 1
ATOM 703 C C . SER A 1 87 ? -2.938 20.375 6.966 1.00 92.38 87 SER A C 1
ATOM 705 O O . SER A 1 87 ? -2.088 20.677 6.131 1.00 92.38 87 SER A O 1
ATOM 707 N N . ASN A 1 88 ? -3.892 21.233 7.342 1.00 93.62 88 ASN A N 1
ATOM 708 C CA . ASN A 1 88 ? -3.951 22.593 6.810 1.00 93.62 88 ASN A CA 1
ATOM 709 C C . ASN A 1 88 ? -2.746 23.420 7.251 1.00 93.62 88 ASN A C 1
ATOM 711 O O . ASN A 1 88 ? -2.292 24.261 6.478 1.00 93.62 88 ASN A O 1
ATOM 715 N N . ASP A 1 89 ? -2.241 23.197 8.459 1.00 89.50 89 ASP A N 1
ATOM 716 C CA . ASP A 1 89 ? -1.061 23.896 8.954 1.00 89.50 89 ASP A CA 1
ATOM 717 C C . ASP A 1 89 ? 0.200 23.439 8.211 1.00 89.50 89 ASP A C 1
ATOM 719 O O . ASP A 1 89 ? 0.896 24.279 7.640 1.00 89.50 89 ASP A O 1
ATOM 723 N N . ILE A 1 90 ? 0.392 22.128 8.026 1.00 88.69 90 ILE A N 1
ATOM 724 C CA . ILE A 1 90 ? 1.484 21.585 7.194 1.00 88.69 90 ILE A CA 1
ATOM 725 C C . ILE A 1 90 ? 1.428 22.141 5.759 1.00 88.69 90 ILE A C 1
ATOM 727 O O . ILE A 1 90 ? 2.450 22.504 5.176 1.00 88.69 90 ILE A O 1
ATOM 731 N N . LEU A 1 91 ? 0.230 22.228 5.170 1.00 90.12 91 LEU A N 1
ATOM 732 C CA . LEU A 1 91 ? 0.047 22.739 3.808 1.00 90.12 91 LEU A CA 1
ATOM 733 C C . LEU A 1 91 ? 0.303 24.252 3.691 1.00 90.12 91 LEU A C 1
ATOM 735 O O . LEU A 1 91 ? 0.729 24.708 2.627 1.00 90.12 91 LEU A O 1
ATOM 739 N N . LYS A 1 92 ? 0.075 25.045 4.748 1.00 89.31 92 LYS A N 1
ATOM 740 C CA . LYS A 1 92 ? 0.453 26.475 4.774 1.00 89.31 92 LYS A CA 1
ATOM 741 C C . LYS A 1 92 ? 1.970 26.650 4.759 1.00 89.31 92 LYS A C 1
ATOM 743 O O . LYS A 1 92 ? 2.465 27.598 4.149 1.00 89.31 92 LYS A O 1
ATOM 748 N N . ASP A 1 93 ? 2.687 25.701 5.349 1.00 86.50 93 ASP A N 1
ATOM 749 C CA . ASP A 1 93 ? 4.144 25.687 5.440 1.00 86.50 93 ASP A CA 1
ATOM 750 C C . ASP A 1 93 ? 4.832 25.089 4.194 1.00 86.50 93 ASP A C 1
ATOM 752 O O . ASP A 1 93 ? 6.038 24.858 4.192 1.00 86.50 93 ASP A O 1
ATOM 756 N N . GLN A 1 94 ? 4.109 24.918 3.076 1.00 85.06 94 GLN A N 1
ATOM 757 C CA . GLN A 1 94 ? 4.628 24.359 1.816 1.00 85.06 94 GLN A CA 1
ATOM 758 C C . GLN A 1 94 ? 5.948 24.991 1.336 1.00 85.06 94 GLN A C 1
ATOM 760 O O . GLN A 1 94 ? 6.789 24.308 0.753 1.00 85.06 94 GLN A O 1
ATOM 765 N N . ASN A 1 95 ? 6.142 26.291 1.566 1.00 85.44 95 ASN A N 1
ATOM 766 C CA . ASN A 1 95 ? 7.349 27.005 1.136 1.00 85.44 95 ASN A CA 1
ATOM 767 C C . ASN A 1 95 ? 8.622 26.570 1.886 1.00 85.44 95 ASN A C 1
ATOM 769 O O . ASN A 1 95 ? 9.716 26.967 1.488 1.00 85.44 95 ASN A O 1
ATOM 773 N N . LEU A 1 96 ? 8.493 25.787 2.961 1.00 82.69 96 LEU A N 1
ATOM 774 C CA . LEU A 1 96 ? 9.616 25.222 3.709 1.00 82.69 96 LEU A CA 1
ATOM 775 C C . LEU A 1 96 ? 10.161 23.929 3.079 1.00 82.69 96 LEU A C 1
ATOM 777 O O . LEU A 1 96 ? 11.244 23.490 3.458 1.00 82.69 96 LEU A O 1
ATOM 781 N N . PHE A 1 97 ? 9.451 23.330 2.116 1.00 81.00 97 PHE A N 1
ATOM 782 C CA . PHE A 1 97 ? 9.810 22.040 1.523 1.00 81.00 97 PHE A CA 1
ATOM 783 C C . PHE A 1 97 ? 10.250 22.176 0.061 1.00 81.00 97 PHE A C 1
ATOM 785 O O . PHE A 1 97 ? 9.703 22.970 -0.703 1.00 81.00 97 PHE A O 1
ATOM 792 N N . GLN A 1 98 ? 11.216 21.349 -0.348 1.00 83.31 98 GLN A N 1
ATOM 793 C CA . GLN A 1 98 ? 11.694 21.295 -1.738 1.00 83.31 98 GLN A CA 1
ATOM 794 C C . GLN A 1 98 ? 10.697 20.624 -2.698 1.00 83.31 98 GLN A C 1
ATOM 796 O O . GLN A 1 98 ? 10.662 20.947 -3.882 1.00 83.31 98 GLN A O 1
ATOM 801 N N . GLU A 1 99 ? 9.883 19.697 -2.191 1.00 85.88 99 GLU A N 1
ATOM 802 C CA . GLU A 1 99 ? 8.806 19.027 -2.926 1.00 85.88 99 GLU A CA 1
ATOM 803 C C . GLU A 1 99 ? 7.453 19.375 -2.276 1.00 85.88 99 GLU A C 1
ATOM 805 O O . GLU A 1 99 ? 7.417 19.767 -1.103 1.00 85.88 99 GLU A O 1
ATOM 810 N N . PRO A 1 100 ? 6.323 19.218 -2.991 1.00 90.00 100 PRO A N 1
ATOM 811 C CA . PRO A 1 100 ? 4.998 19.333 -2.392 1.00 90.00 100 PRO A CA 1
ATOM 812 C C . PRO A 1 100 ? 4.881 18.501 -1.107 1.00 90.00 100 PRO A C 1
ATOM 814 O O . PRO A 1 100 ? 5.207 17.316 -1.110 1.00 90.00 100 PRO A O 1
ATOM 817 N N . ALA A 1 101 ? 4.383 19.092 -0.020 1.00 89.50 101 ALA A N 1
ATOM 818 C CA . ALA A 1 101 ? 4.191 18.424 1.264 1.00 89.50 101 ALA A CA 1
ATOM 819 C C . ALA A 1 101 ? 3.314 17.172 1.107 1.00 89.50 101 ALA A C 1
ATOM 821 O O . ALA A 1 101 ? 3.574 16.138 1.711 1.00 89.50 101 ALA A O 1
ATOM 822 N N . GLU A 1 102 ? 2.334 17.215 0.204 1.00 90.25 102 GLU A N 1
ATOM 823 C CA . GLU A 1 102 ? 1.475 16.072 -0.131 1.00 90.25 102 GLU A CA 1
ATOM 824 C C . GLU A 1 102 ? 2.229 14.865 -0.704 1.00 90.25 102 GLU A C 1
ATOM 826 O O . GLU A 1 102 ? 1.733 13.744 -0.612 1.00 90.25 102 GLU A O 1
ATOM 831 N N . ASN A 1 103 ? 3.418 15.079 -1.271 1.00 90.62 103 ASN A N 1
ATOM 832 C CA . ASN A 1 103 ? 4.261 14.017 -1.818 1.00 90.62 103 ASN A CA 1
ATOM 833 C C . ASN A 1 103 ? 5.228 13.442 -0.776 1.00 90.62 103 ASN A C 1
ATOM 835 O O . ASN A 1 103 ? 5.931 12.476 -1.069 1.00 90.62 103 ASN A O 1
ATOM 839 N N . LYS A 1 104 ? 5.277 14.032 0.423 1.00 87.62 104 LYS A N 1
ATOM 840 C CA . LYS A 1 104 ? 6.224 13.668 1.483 1.00 87.62 104 LYS A CA 1
ATOM 841 C C . LYS A 1 104 ? 5.540 13.197 2.749 1.00 87.62 104 LYS A C 1
ATOM 843 O O . LYS A 1 104 ? 6.036 12.271 3.376 1.00 87.62 104 LYS A O 1
ATOM 848 N N . PHE A 1 105 ? 4.435 13.835 3.118 1.00 89.94 105 PHE A N 1
ATOM 849 C CA . PHE A 1 105 ? 3.737 13.616 4.375 1.00 89.94 105 PHE A CA 1
ATOM 850 C C . PHE A 1 105 ? 2.449 12.826 4.172 1.00 89.94 105 PHE A C 1
ATOM 852 O O . PHE A 1 105 ? 1.722 12.991 3.188 1.00 89.94 105 PHE A O 1
ATOM 859 N N . TYR A 1 106 ? 2.143 11.9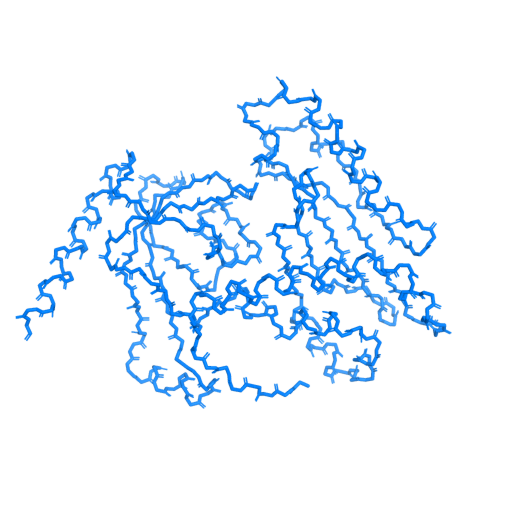89 5.154 1.00 92.38 106 TYR A N 1
ATOM 860 C CA . TYR A 1 106 ? 0.892 11.254 5.241 1.00 92.38 106 TYR A CA 1
ATOM 861 C C . TYR A 1 106 ? 0.549 10.952 6.689 1.00 92.38 106 TYR A C 1
ATOM 863 O O . TYR A 1 106 ? 1.416 10.881 7.551 1.00 92.38 106 TYR A O 1
ATOM 871 N N . TRP A 1 107 ? -0.727 10.726 6.954 1.00 93.38 107 TRP A N 1
ATOM 872 C CA . TRP A 1 107 ? -1.184 10.263 8.254 1.00 93.38 107 TRP A CA 1
ATOM 873 C C . TRP A 1 107 ? -1.235 8.746 8.280 1.00 93.38 107 TRP A C 1
ATOM 875 O O . TRP A 1 107 ? -1.732 8.128 7.341 1.00 93.38 107 TRP A O 1
ATOM 885 N N . GLU A 1 108 ? -0.761 8.144 9.362 1.00 93.25 108 GLU A N 1
ATOM 886 C CA . GLU A 1 108 ? -1.004 6.748 9.702 1.00 93.25 108 GLU A CA 1
ATOM 887 C C . GLU A 1 108 ? -2.038 6.700 10.833 1.00 93.25 108 GLU A C 1
ATOM 889 O O . GLU A 1 108 ? -1.791 7.193 11.934 1.00 93.25 108 GLU A O 1
ATOM 894 N N . VAL A 1 109 ? -3.193 6.092 10.555 1.00 93.81 109 VAL A N 1
ATOM 895 C CA . VAL A 1 109 ? -4.210 5.763 11.557 1.00 93.81 109 VAL A CA 1
ATOM 896 C C . VAL A 1 109 ? -4.095 4.279 11.893 1.00 93.81 109 VAL A C 1
ATOM 898 O O . VAL A 1 109 ? -4.188 3.421 11.013 1.00 93.81 109 VAL A O 1
ATOM 901 N N . ILE A 1 110 ? -3.880 3.958 13.164 1.00 92.69 110 ILE A N 1
ATOM 902 C CA . ILE A 1 110 ? -3.673 2.596 13.660 1.00 92.69 110 ILE A CA 1
ATOM 903 C C . ILE A 1 110 ? -4.887 2.169 14.475 1.00 92.69 110 ILE A C 1
ATOM 905 O O . ILE A 1 110 ? -5.190 2.771 15.501 1.00 92.69 110 ILE A O 1
ATOM 909 N N . LYS A 1 111 ? -5.547 1.083 14.072 1.00 92.06 111 LYS A N 1
ATOM 910 C CA . LYS A 1 111 ? -6.608 0.469 14.869 1.00 92.06 111 LYS A CA 1
ATOM 911 C C . LYS A 1 111 ? -6.002 -0.460 15.912 1.00 92.06 111 LYS A C 1
ATOM 913 O O . LYS A 1 111 ? -5.405 -1.485 15.573 1.00 92.06 111 LYS A O 1
ATOM 918 N N . TYR A 1 112 ? -6.198 -0.118 17.179 1.00 88.50 112 TYR A N 1
ATOM 919 C CA . TYR A 1 112 ? -5.837 -0.944 18.321 1.00 88.50 112 TYR A CA 1
ATOM 920 C C . TYR A 1 112 ? -7.051 -1.669 18.878 1.00 88.50 112 TYR A C 1
ATOM 922 O O . TYR A 1 112 ? -8.136 -1.097 18.991 1.00 88.50 112 TYR A O 1
ATOM 930 N N . LEU A 1 113 ? -6.829 -2.909 19.299 1.00 83.38 113 LEU A N 1
ATOM 931 C CA . LEU A 1 113 ? -7.793 -3.695 20.043 1.00 83.38 113 LEU A CA 1
ATOM 932 C C . LEU A 1 113 ? -7.125 -4.289 21.280 1.00 83.38 113 LEU A C 1
ATOM 934 O O . LEU A 1 113 ? -6.120 -4.995 21.183 1.00 83.38 113 LEU A O 1
ATOM 938 N N . GLN A 1 114 ? -7.697 -4.017 22.443 1.00 80.12 114 GLN A N 1
ATOM 939 C CA . GLN A 1 114 ? -7.351 -4.684 23.681 1.00 80.12 114 GLN A CA 1
ATOM 940 C C . GLN A 1 114 ? -8.179 -5.958 23.816 1.00 80.12 114 GLN A C 1
ATOM 942 O O . GLN A 1 114 ? -9.409 -5.918 23.817 1.00 80.12 114 GLN A O 1
ATOM 947 N N . ILE A 1 115 ? -7.480 -7.080 23.960 1.00 76.00 115 ILE A N 1
ATOM 948 C CA . ILE A 1 115 ? -8.054 -8.382 24.282 1.00 76.00 115 ILE A CA 1
ATOM 949 C C . ILE A 1 115 ? -7.359 -8.871 25.552 1.00 76.00 115 ILE A C 1
ATOM 951 O O . ILE A 1 115 ? -6.138 -9.048 25.571 1.00 76.00 115 ILE A O 1
ATOM 955 N N . GLN A 1 116 ? -8.141 -9.075 26.617 1.00 76.44 116 GLN A N 1
ATOM 956 C CA . GLN A 1 116 ? -7.620 -9.306 27.972 1.00 76.44 116 GLN A CA 1
ATOM 957 C C . GLN A 1 116 ? -6.710 -8.135 28.399 1.00 76.44 116 GLN A C 1
ATOM 959 O O . GLN A 1 116 ? -7.102 -6.973 28.301 1.00 76.44 116 GLN A O 1
ATOM 964 N N . ASP A 1 117 ? -5.478 -8.421 28.818 1.00 76.69 117 ASP A N 1
ATOM 965 C CA . ASP A 1 117 ? -4.506 -7.420 29.275 1.00 76.69 117 ASP A CA 1
ATOM 966 C C . ASP A 1 117 ? -3.496 -7.021 28.181 1.00 76.69 117 ASP A C 1
ATOM 968 O O . ASP A 1 117 ? -2.437 -6.468 28.476 1.00 76.69 117 ASP A O 1
ATOM 972 N N . LYS A 1 118 ? -3.769 -7.350 26.909 1.00 81.06 118 LYS A N 1
ATOM 973 C CA . LYS A 1 118 ? -2.851 -7.100 25.788 1.00 81.06 118 LYS A CA 1
ATOM 974 C C . LYS A 1 118 ? -3.496 -6.264 24.695 1.00 81.06 118 LYS A C 1
ATOM 976 O O . LYS A 1 118 ? -4.645 -6.487 24.329 1.00 81.06 118 LYS A O 1
ATOM 981 N N . ILE A 1 119 ? -2.710 -5.343 24.145 1.00 83.31 119 ILE A N 1
ATOM 982 C CA . ILE A 1 119 ? -3.089 -4.481 23.026 1.00 83.31 119 ILE A CA 1
ATOM 983 C C . ILE A 1 119 ? -2.504 -5.061 21.738 1.00 83.31 119 ILE A C 1
ATOM 985 O O . ILE A 1 119 ? -1.312 -5.357 21.666 1.00 83.31 119 ILE A O 1
ATOM 989 N N . TYR A 1 120 ? -3.348 -5.194 20.722 1.00 85.62 120 TYR A N 1
ATOM 990 C CA . TYR A 1 120 ? -3.002 -5.690 19.398 1.00 85.62 120 TYR A CA 1
ATOM 991 C C . TYR A 1 120 ? -3.296 -4.621 18.346 1.00 85.62 120 TYR A C 1
ATOM 993 O O . TYR A 1 120 ? -4.317 -3.941 18.415 1.00 85.62 120 TYR A O 1
ATOM 1001 N N . ILE A 1 121 ? -2.419 -4.488 17.349 1.00 89.06 121 ILE A N 1
ATOM 1002 C CA . ILE A 1 121 ? -2.690 -3.684 16.150 1.00 89.06 121 ILE A CA 1
ATOM 1003 C C . ILE A 1 121 ? -3.502 -4.545 15.197 1.00 89.06 121 ILE A C 1
ATOM 1005 O O . ILE A 1 121 ? -2.982 -5.558 14.738 1.00 89.06 121 ILE A O 1
ATOM 1009 N N . GLN A 1 122 ? -4.734 -4.146 14.895 1.00 89.50 122 GLN A N 1
ATOM 1010 C CA . GLN A 1 122 ? -5.621 -4.866 13.982 1.00 89.50 122 GLN A CA 1
ATOM 1011 C C . GLN A 1 122 ? -5.321 -4.526 12.525 1.00 89.50 122 GLN A C 1
ATOM 1013 O O . GLN A 1 122 ? -5.102 -5.415 11.704 1.00 89.50 122 GLN A O 1
ATOM 1018 N N . TYR A 1 123 ? -5.265 -3.236 12.207 1.00 93.06 123 TYR A N 1
ATOM 1019 C CA . TYR A 1 123 ? -4.846 -2.745 10.904 1.00 93.06 123 TYR A CA 1
ATOM 1020 C C . TYR A 1 123 ? -4.268 -1.335 11.021 1.00 93.06 123 TYR A C 1
ATOM 1022 O O . TYR A 1 123 ? -4.440 -0.647 12.030 1.00 93.06 123 TYR A O 1
ATOM 1030 N N . LYS A 1 124 ? -3.578 -0.912 9.967 1.00 93.81 124 LYS A N 1
ATOM 1031 C CA . LYS A 1 124 ? -3.105 0.456 9.770 1.00 93.81 124 LYS A CA 1
ATOM 1032 C C . LYS A 1 124 ? -3.659 1.001 8.465 1.00 93.81 124 LYS A C 1
ATOM 1034 O O . LYS A 1 124 ? -3.666 0.278 7.471 1.00 93.81 124 LYS A O 1
ATOM 1039 N N . ALA A 1 125 ? -4.096 2.249 8.457 1.00 95.38 125 ALA A N 1
ATOM 1040 C CA . ALA A 1 125 ? -4.545 2.947 7.264 1.00 95.38 125 ALA A CA 1
ATOM 1041 C C . ALA A 1 125 ? -3.697 4.201 7.049 1.00 95.38 125 ALA A C 1
ATOM 1043 O O . ALA A 1 125 ? -3.492 4.975 7.981 1.00 95.38 125 ALA A O 1
ATOM 1044 N N . ALA A 1 126 ? -3.205 4.403 5.828 1.00 94.62 126 ALA A N 1
ATOM 1045 C CA . ALA A 1 126 ? -2.503 5.630 5.469 1.00 94.62 126 ALA A CA 1
ATOM 1046 C C . ALA A 1 126 ? -3.453 6.600 4.764 1.00 94.62 126 ALA A C 1
ATOM 1048 O O . ALA A 1 126 ? -4.216 6.178 3.892 1.00 94.62 126 ALA A O 1
ATOM 1049 N N . PHE A 1 127 ? -3.356 7.890 5.068 1.00 95.81 127 PHE A N 1
ATOM 1050 C CA . PHE A 1 127 ? -4.142 8.962 4.461 1.00 95.81 127 PHE A CA 1
ATOM 1051 C C . PHE A 1 127 ? -3.243 10.077 3.944 1.00 95.81 127 PHE A C 1
ATOM 1053 O O . PHE A 1 127 ? -2.249 10.425 4.573 1.00 95.81 127 PHE A O 1
ATOM 1060 N N . SER A 1 128 ? -3.611 10.682 2.817 1.00 95.00 128 SER A N 1
ATOM 1061 C CA . SER A 1 128 ? -2.981 11.931 2.395 1.00 95.00 128 SER A CA 1
ATOM 1062 C C . SER A 1 128 ? -3.359 13.073 3.339 1.00 95.00 128 SER A C 1
ATOM 1064 O O . SER A 1 128 ? -4.372 13.001 4.037 1.00 95.00 128 SER A O 1
ATOM 1066 N N . LEU A 1 129 ? -2.619 14.183 3.274 1.00 93.31 129 LEU A N 1
ATOM 1067 C CA . LEU A 1 129 ? -2.984 15.435 3.956 1.00 93.31 129 LEU A CA 1
ATOM 1068 C C . LEU A 1 129 ? -4.376 15.967 3.547 1.00 93.31 129 LEU A C 1
ATOM 1070 O O . LEU A 1 129 ? -5.006 16.734 4.263 1.00 93.31 129 LEU A O 1
ATOM 1074 N N . LYS A 1 130 ? -4.906 15.529 2.399 1.00 93.50 130 LYS A N 1
ATOM 1075 C CA . LYS A 1 130 ? -6.265 15.854 1.933 1.00 93.50 130 LYS A CA 1
ATOM 1076 C C . LYS A 1 130 ? -7.345 14.892 2.453 1.00 93.50 130 LYS A C 1
ATOM 1078 O O . LYS A 1 130 ? -8.479 14.951 1.986 1.00 93.50 130 LYS A O 1
ATOM 1083 N N . GLY A 1 131 ? -7.003 13.965 3.348 1.00 91.75 131 GLY A N 1
ATOM 1084 C CA . GLY A 1 131 ? -7.936 12.978 3.900 1.00 91.75 131 GLY A CA 1
ATOM 1085 C C . GLY A 1 131 ? -8.319 11.854 2.930 1.00 91.75 131 GLY A C 1
ATOM 1086 O O . GLY A 1 131 ? -9.273 11.120 3.177 1.00 91.75 131 GLY A O 1
ATOM 1087 N N . LYS A 1 132 ? -7.594 11.677 1.816 1.00 94.81 132 LYS A N 1
ATOM 1088 C CA . LYS A 1 132 ? -7.825 10.543 0.908 1.00 94.81 132 LYS A CA 1
ATOM 1089 C C . LYS A 1 132 ? -7.100 9.320 1.451 1.00 94.81 132 LYS A C 1
ATOM 1091 O O . LYS A 1 132 ? -5.884 9.363 1.619 1.00 94.81 132 LYS A O 1
ATOM 1096 N N . ILE A 1 133 ? -7.816 8.215 1.642 1.00 95.19 133 ILE A N 1
ATOM 1097 C CA . ILE A 1 133 ? -7.191 6.949 2.027 1.00 95.19 133 ILE A CA 1
ATOM 1098 C C . ILE A 1 133 ? -6.262 6.438 0.913 1.00 95.19 133 ILE A C 1
ATOM 1100 O O . ILE A 1 133 ? -6.651 6.263 -0.246 1.00 95.19 133 ILE A O 1
ATOM 1104 N N . LEU A 1 134 ? -5.001 6.230 1.276 1.00 93.81 134 LEU A N 1
ATOM 1105 C CA . LEU A 1 134 ? -3.915 5.793 0.406 1.00 93.81 134 LEU A CA 1
ATOM 1106 C C . LEU A 1 134 ? -3.703 4.287 0.505 1.00 93.81 134 LEU A C 1
ATOM 1108 O O . LEU A 1 134 ? -3.464 3.645 -0.516 1.00 93.81 134 LEU A O 1
ATOM 1112 N N . SER A 1 135 ? -3.804 3.722 1.709 1.00 92.62 135 SER A N 1
ATOM 1113 C CA . SER A 1 135 ? -3.563 2.300 1.945 1.00 92.62 135 SER A CA 1
ATOM 1114 C C . SER A 1 135 ? -4.265 1.752 3.178 1.00 92.62 135 SER A C 1
ATOM 1116 O O . SER A 1 135 ? -4.648 2.514 4.061 1.00 92.62 135 SER A O 1
ATOM 1118 N N . VAL A 1 136 ? -4.401 0.423 3.222 1.00 93.69 136 VAL A N 1
ATOM 1119 C CA . VAL A 1 136 ? -4.829 -0.342 4.398 1.00 93.69 136 VAL A CA 1
ATOM 1120 C C . VAL A 1 136 ? -3.955 -1.590 4.500 1.00 93.69 136 VAL A C 1
ATOM 1122 O O . VAL A 1 136 ? -3.822 -2.326 3.525 1.00 93.69 136 VAL A O 1
ATOM 1125 N N . LYS A 1 137 ? -3.379 -1.836 5.676 1.00 90.94 137 LYS A N 1
ATOM 1126 C CA . LYS A 1 137 ? -2.546 -3.000 5.992 1.00 90.94 137 LYS A CA 1
ATOM 1127 C C . LYS A 1 137 ? -3.083 -3.691 7.243 1.00 90.94 137 LYS A C 1
ATOM 1129 O O . LYS A 1 137 ? -2.962 -3.150 8.341 1.00 90.94 137 LYS A O 1
ATOM 1134 N N . GLY A 1 138 ? -3.676 -4.872 7.085 1.00 89.69 138 GLY A N 1
ATOM 1135 C CA . GLY A 1 138 ? -4.149 -5.690 8.208 1.00 89.69 138 GLY A CA 1
ATOM 1136 C C . GLY A 1 138 ? -3.027 -6.510 8.852 1.00 89.69 138 GLY A C 1
ATOM 1137 O O . GLY A 1 138 ? -2.098 -6.943 8.172 1.00 89.69 138 GLY A O 1
ATOM 1138 N N . ASN A 1 139 ? -3.114 -6.743 10.162 1.00 86.31 139 ASN A N 1
ATOM 1139 C CA . ASN A 1 139 ? -2.210 -7.628 10.896 1.00 86.31 139 ASN A CA 1
ATOM 1140 C C . ASN A 1 139 ? -2.822 -9.026 11.023 1.00 86.31 139 ASN A C 1
ATOM 1142 O O . ASN A 1 139 ? -3.464 -9.372 12.014 1.00 86.31 139 ASN A O 1
ATOM 1146 N N . THR A 1 140 ? -2.620 -9.844 9.999 1.00 82.50 140 THR A N 1
ATOM 1147 C CA . THR A 1 140 ? -3.181 -11.197 9.941 1.00 82.50 140 THR A CA 1
ATOM 1148 C C . THR A 1 140 ? -2.465 -12.172 10.871 1.00 82.50 140 THR A C 1
ATOM 1150 O O . THR A 1 140 ? -3.114 -13.016 11.482 1.00 82.50 140 THR A O 1
ATOM 1153 N N . THR A 1 141 ? -1.141 -12.073 11.017 1.00 80.81 141 THR A N 1
ATOM 1154 C CA . THR A 1 141 ? -0.338 -13.061 11.761 1.00 80.81 141 THR A CA 1
ATOM 1155 C C . THR A 1 141 ? -0.705 -13.101 13.241 1.00 80.81 141 THR A C 1
ATOM 1157 O O . THR A 1 141 ? -0.974 -14.178 13.784 1.00 80.81 141 THR A O 1
ATOM 1160 N N . ASP A 1 142 ? -0.740 -11.941 13.898 1.00 81.81 142 ASP A N 1
ATOM 1161 C CA . ASP A 1 142 ? -1.046 -11.888 15.326 1.00 81.81 142 ASP A CA 1
ATOM 1162 C C . ASP A 1 142 ? -2.506 -12.252 15.592 1.00 81.81 142 ASP A C 1
ATOM 1164 O O . ASP A 1 142 ? -2.792 -12.991 16.536 1.00 81.81 142 ASP A O 1
ATOM 1168 N N . PHE A 1 143 ? -3.423 -11.819 14.723 1.00 81.62 143 PHE A N 1
ATOM 1169 C CA . PHE A 1 143 ? -4.847 -12.110 14.875 1.00 81.62 143 PHE A CA 1
ATOM 1170 C C . PHE A 1 143 ? -5.190 -13.570 14.584 1.00 81.62 143 PHE A C 1
ATOM 1172 O O . PHE A 1 143 ? -5.964 -14.153 15.334 1.00 81.62 143 PHE A O 1
ATOM 1179 N N . LYS A 1 144 ? -4.564 -14.219 13.593 1.00 82.56 144 LYS A N 1
ATOM 1180 C CA . LYS A 1 144 ? -4.716 -15.669 13.376 1.00 82.56 144 LYS A CA 1
ATOM 1181 C C . LYS A 1 144 ? -4.295 -16.460 14.614 1.00 82.56 144 LYS A C 1
ATOM 1183 O O . LYS A 1 144 ? -5.008 -17.363 15.045 1.00 82.56 144 LYS A O 1
ATOM 1188 N N . ARG A 1 145 ? -3.162 -16.100 15.231 1.00 82.75 145 ARG A N 1
ATOM 1189 C CA . ARG A 1 145 ? -2.691 -16.730 16.479 1.00 82.75 145 ARG A CA 1
ATOM 1190 C C . ARG A 1 145 ? -3.638 -16.466 17.648 1.00 82.75 145 ARG A C 1
ATOM 1192 O O . ARG A 1 145 ? -3.876 -17.364 18.455 1.00 82.75 145 ARG A O 1
ATOM 1199 N N . LEU A 1 146 ? -4.163 -15.247 17.741 1.00 82.19 146 LEU A N 1
ATOM 1200 C CA . LEU A 1 146 ? -5.087 -14.842 18.794 1.00 82.19 146 LEU A CA 1
ATOM 1201 C C . LEU A 1 146 ? -6.422 -15.584 18.691 1.00 82.19 146 LEU A C 1
ATOM 1203 O O . LEU A 1 146 ? -6.836 -16.202 19.667 1.00 82.19 146 LEU A O 1
ATOM 1207 N N . LEU A 1 147 ? -7.038 -15.590 17.507 1.00 82.88 147 LEU A N 1
ATOM 1208 C CA . LEU A 1 147 ? -8.30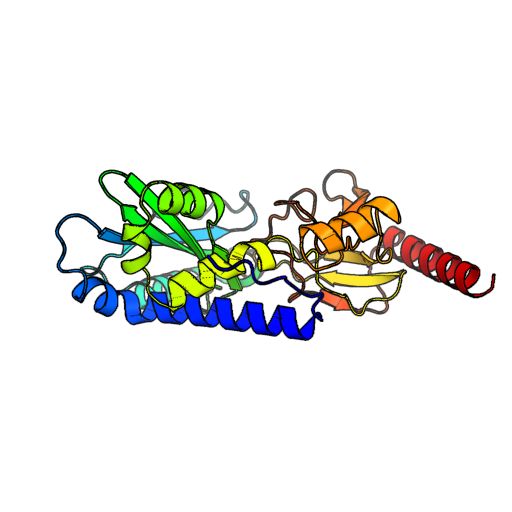5 -16.271 17.233 1.00 82.88 147 LEU A CA 1
ATOM 1209 C C . LEU A 1 147 ? -8.182 -17.794 17.323 1.00 82.88 147 LEU A C 1
ATOM 1211 O O . LEU A 1 147 ? -9.122 -18.458 17.739 1.00 82.88 147 LEU A O 1
ATOM 1215 N N . PHE A 1 148 ? -7.016 -18.363 17.004 1.00 84.62 148 PHE A N 1
ATOM 1216 C CA . PHE A 1 148 ? -6.765 -19.784 17.243 1.00 84.62 148 PHE A CA 1
ATOM 1217 C C . PHE A 1 148 ? -6.817 -20.134 18.737 1.00 84.62 148 PHE A C 1
ATOM 1219 O O . PHE A 1 148 ? -7.358 -21.169 19.120 1.00 84.62 148 PHE A O 1
ATOM 1226 N N . LYS A 1 149 ? -6.241 -19.279 19.591 1.00 84.25 149 LYS A N 1
ATOM 1227 C CA . LYS A 1 149 ? -6.201 -19.504 21.041 1.00 84.25 149 LYS A CA 1
ATOM 1228 C C . LYS A 1 149 ? -7.523 -19.154 21.727 1.00 84.25 149 LYS A C 1
ATOM 1230 O O . LYS A 1 149 ? -7.854 -19.774 22.735 1.00 84.25 149 LYS A O 1
ATOM 1235 N N . TYR A 1 150 ? -8.234 -18.167 21.195 1.00 82.56 150 TYR A N 1
ATOM 1236 C CA . TYR A 1 150 ? -9.452 -17.617 21.771 1.00 82.56 150 TYR A CA 1
ATOM 1237 C C . TYR A 1 150 ? -10.482 -17.297 20.667 1.00 82.56 150 TYR A C 1
ATOM 1239 O O . TYR A 1 150 ? -10.662 -16.133 20.287 1.00 82.56 150 TYR A O 1
ATOM 1247 N N . PRO A 1 151 ? -11.136 -18.322 20.096 1.00 83.19 151 PRO A N 1
ATOM 1248 C CA . PRO A 1 151 ? -12.050 -18.153 18.963 1.00 83.19 151 PRO A CA 1
ATOM 1249 C C . PRO A 1 151 ? -13.280 -17.301 19.297 1.00 83.19 151 PRO A C 1
ATOM 1251 O O . PRO A 1 151 ? -13.856 -16.671 18.415 1.00 83.19 151 PRO A O 1
ATOM 1254 N N . GLU A 1 152 ? -13.669 -17.220 20.570 1.00 82.31 152 GLU A N 1
ATOM 1255 C CA . GLU A 1 152 ? -14.783 -16.398 21.035 1.00 82.31 152 GLU A CA 1
ATOM 1256 C C . GLU A 1 152 ? -14.617 -14.909 20.691 1.00 82.31 152 GLU A C 1
ATOM 1258 O O . GLU A 1 152 ? -15.622 -14.216 20.509 1.00 82.31 152 GLU A O 1
ATOM 1263 N N . TYR A 1 153 ? -13.378 -14.417 20.530 1.00 78.31 153 TYR A N 1
ATOM 1264 C CA . TYR A 1 153 ? -13.147 -13.002 20.238 1.00 78.31 153 TYR A CA 1
ATOM 1265 C C . TYR A 1 153 ? -13.496 -12.593 18.805 1.00 78.31 153 TYR A C 1
ATOM 1267 O O . TYR A 1 153 ? -13.698 -11.406 18.557 1.00 78.31 153 TYR A O 1
ATOM 1275 N N . GLU A 1 154 ? -13.651 -13.545 17.879 1.00 79.81 154 GLU A N 1
ATOM 1276 C CA . GLU A 1 154 ? -14.103 -13.261 16.508 1.00 79.81 154 GLU A CA 1
ATOM 1277 C C . GLU A 1 154 ? -15.492 -12.597 16.499 1.00 79.81 154 GLU A C 1
ATOM 1279 O O . GLU A 1 154 ? -15.818 -11.802 15.614 1.00 79.81 154 GLU A O 1
ATOM 1284 N N . THR A 1 155 ? -16.310 -12.875 17.522 1.00 79.38 155 THR A N 1
ATOM 1285 C CA . THR A 1 155 ? -17.655 -12.301 17.672 1.00 79.38 155 THR A CA 1
ATOM 1286 C C . THR A 1 155 ? -17.655 -10.800 17.958 1.00 79.38 155 THR A C 1
ATOM 1288 O O . THR A 1 155 ? -18.666 -10.147 17.708 1.00 79.38 155 THR A O 1
ATOM 1291 N N . TYR A 1 156 ? -16.536 -10.237 18.427 1.00 76.56 156 TYR A N 1
ATOM 1292 C CA . TYR A 1 156 ? -16.416 -8.803 18.703 1.00 76.56 156 TYR A CA 1
ATOM 1293 C C . TYR A 1 156 ? -16.037 -7.976 17.475 1.00 76.56 156 TYR A C 1
ATOM 1295 O O . TYR A 1 156 ? -16.071 -6.750 17.548 1.00 76.56 156 TYR A O 1
ATOM 1303 N N . PHE A 1 157 ? -15.660 -8.611 16.362 1.00 82.38 157 PHE A N 1
ATOM 1304 C CA . PHE A 1 157 ? -15.253 -7.878 15.168 1.00 82.38 157 PHE A CA 1
ATOM 1305 C C . PHE A 1 157 ? -16.468 -7.497 14.331 1.00 82.38 157 PHE A C 1
ATOM 1307 O O . PHE A 1 157 ? -17.362 -8.319 14.091 1.00 82.38 157 PHE A O 1
ATOM 1314 N N . THR A 1 158 ? -16.467 -6.254 13.855 1.00 86.56 158 THR A N 1
ATOM 1315 C CA . THR A 1 158 ? -17.422 -5.789 12.846 1.00 86.56 158 THR A CA 1
ATOM 1316 C C . THR A 1 158 ? -17.191 -6.526 11.525 1.00 86.56 158 THR A C 1
ATOM 1318 O O . THR A 1 158 ? -16.125 -7.106 11.294 1.00 86.56 158 THR A O 1
ATOM 1321 N N . ASP A 1 159 ? -18.186 -6.511 10.640 1.00 90.31 159 ASP A N 1
ATOM 1322 C CA . ASP A 1 159 ? -18.048 -7.140 9.323 1.00 90.31 159 ASP A CA 1
ATOM 1323 C C . ASP A 1 159 ? -16.931 -6.479 8.497 1.00 90.31 159 ASP A C 1
ATOM 1325 O O . ASP A 1 159 ? -16.168 -7.181 7.836 1.00 90.31 159 ASP A O 1
ATOM 1329 N N . ASP A 1 160 ? -16.754 -5.158 8.619 1.00 92.31 160 ASP A N 1
ATOM 1330 C CA . ASP A 1 160 ? -15.653 -4.422 7.985 1.00 92.31 160 ASP A CA 1
ATOM 1331 C C . ASP A 1 160 ? -14.279 -4.867 8.517 1.00 92.31 160 ASP A C 1
ATOM 1333 O O . ASP A 1 160 ? -13.352 -5.109 7.741 1.00 92.31 160 ASP A O 1
ATOM 1337 N N . GLN A 1 161 ? -14.141 -5.051 9.834 1.00 89.44 161 GLN A N 1
ATOM 1338 C CA . GLN A 1 161 ? -12.899 -5.537 10.446 1.00 89.44 161 GLN A CA 1
ATOM 1339 C C . GLN A 1 161 ? -12.556 -6.964 10.008 1.00 89.44 161 GLN A C 1
ATOM 1341 O O . GLN A 1 161 ? -11.397 -7.252 9.701 1.00 89.44 161 GLN A O 1
ATOM 1346 N N . LYS A 1 162 ? -13.553 -7.855 9.957 1.00 89.81 162 LYS A N 1
ATOM 1347 C CA . LYS A 1 162 ? -13.375 -9.222 9.444 1.00 89.81 162 LYS A CA 1
ATOM 1348 C C . LYS A 1 162 ? -12.949 -9.193 7.983 1.00 89.81 162 LYS A C 1
ATOM 1350 O O . LYS A 1 162 ? -11.955 -9.818 7.632 1.00 89.81 162 LYS A O 1
ATOM 1355 N N . PHE A 1 163 ? -13.622 -8.383 7.165 1.00 93.19 163 PHE A N 1
ATOM 1356 C CA . PHE A 1 163 ? -13.293 -8.227 5.754 1.00 93.19 163 PHE A CA 1
ATOM 1357 C C . PHE A 1 163 ? -11.839 -7.783 5.542 1.00 93.19 163 PHE A C 1
ATOM 1359 O O . PHE A 1 163 ? -11.142 -8.365 4.710 1.00 93.19 163 PHE A O 1
ATOM 1366 N N . ILE A 1 164 ? -11.358 -6.797 6.308 1.00 93.12 164 ILE A N 1
ATOM 1367 C CA . ILE A 1 164 ? -9.961 -6.338 6.258 1.00 93.12 164 ILE A CA 1
ATOM 1368 C C . ILE A 1 164 ? -8.996 -7.479 6.601 1.00 93.12 164 ILE A C 1
ATOM 1370 O O . ILE A 1 164 ? -8.022 -7.688 5.880 1.00 93.12 164 ILE A O 1
ATOM 1374 N N . LEU A 1 165 ? -9.248 -8.217 7.686 1.00 89.94 165 LEU A N 1
ATOM 1375 C CA . LEU A 1 165 ? -8.366 -9.299 8.132 1.00 89.94 165 LEU A CA 1
ATOM 1376 C C . LEU A 1 165 ? -8.344 -10.481 7.152 1.00 89.94 165 LEU A C 1
ATOM 1378 O O . LEU A 1 165 ? -7.273 -11.027 6.893 1.00 89.94 165 LEU A O 1
ATOM 1382 N N . ASP A 1 166 ? -9.491 -10.836 6.574 1.00 90.06 166 ASP A N 1
ATOM 1383 C CA . ASP A 1 166 ? -9.619 -11.953 5.632 1.00 90.06 166 ASP A CA 1
ATOM 1384 C C . ASP A 1 166 ? -8.874 -11.699 4.310 1.00 90.06 166 ASP A C 1
ATOM 1386 O O . ASP A 1 166 ? -8.387 -12.637 3.675 1.00 90.06 166 ASP A O 1
ATOM 1390 N N . HIS A 1 167 ? -8.737 -10.431 3.906 1.00 91.25 167 HIS A N 1
ATOM 1391 C CA . HIS A 1 167 ? -8.145 -10.048 2.621 1.00 91.25 167 HIS A CA 1
ATOM 1392 C C . HIS A 1 167 ? -6.767 -9.380 2.735 1.00 91.25 167 HIS A C 1
ATOM 1394 O O . HIS A 1 167 ? -6.113 -9.160 1.717 1.00 91.25 167 HIS A O 1
ATOM 1400 N N . ALA A 1 168 ? -6.274 -9.090 3.940 1.00 89.88 168 ALA A N 1
ATOM 1401 C CA . ALA A 1 168 ? -5.010 -8.376 4.123 1.00 89.88 168 ALA A CA 1
ATOM 1402 C C . ALA A 1 168 ? -3.796 -9.105 3.518 1.00 89.88 168 ALA A C 1
ATOM 1404 O O . ALA A 1 168 ? -2.976 -8.460 2.867 1.00 89.88 168 ALA A O 1
ATOM 1405 N N . ASP A 1 169 ? -3.710 -10.434 3.646 1.00 86.38 169 ASP A N 1
ATOM 1406 C CA . ASP A 1 169 ? -2.617 -11.209 3.032 1.00 86.38 169 ASP A CA 1
ATOM 1407 C C . ASP A 1 169 ? -2.657 -11.130 1.499 1.00 86.38 169 ASP A C 1
ATOM 1409 O O . ASP A 1 169 ? -1.618 -11.053 0.854 1.00 86.38 169 ASP A O 1
ATOM 1413 N N . GLN A 1 170 ? -3.863 -11.104 0.918 1.00 87.25 170 GLN A N 1
ATOM 1414 C CA . GLN A 1 170 ? -4.062 -11.001 -0.529 1.00 87.25 170 GLN A CA 1
ATOM 1415 C C . GLN A 1 170 ? -3.564 -9.666 -1.094 1.00 87.25 170 GLN A C 1
ATOM 1417 O O . GLN A 1 170 ? -3.098 -9.619 -2.230 1.00 87.25 170 GLN A O 1
ATOM 1422 N N . LEU A 1 171 ? -3.699 -8.580 -0.329 1.00 88.06 171 LEU A N 1
ATOM 1423 C CA . LEU A 1 171 ? -3.184 -7.276 -0.738 1.00 88.06 171 LEU A CA 1
ATOM 1424 C C . LEU A 1 171 ? -1.685 -7.146 -0.487 1.00 88.06 171 LEU A C 1
ATOM 1426 O O . LEU A 1 171 ? -0.978 -6.557 -1.301 1.00 88.06 171 LEU A O 1
ATOM 1430 N N . LEU A 1 172 ? -1.198 -7.688 0.630 1.00 85.50 172 LEU A N 1
ATOM 1431 C CA . LEU A 1 172 ? 0.218 -7.621 0.970 1.00 85.50 172 LEU A CA 1
ATOM 1432 C C . LEU A 1 172 ? 1.072 -8.377 -0.054 1.00 85.50 172 LEU A C 1
ATOM 1434 O O . LEU A 1 172 ? 2.086 -7.843 -0.492 1.00 85.50 172 LEU A O 1
ATOM 1438 N N . VAL A 1 173 ? 0.636 -9.580 -0.439 1.00 86.06 173 VAL A N 1
ATOM 1439 C CA . VAL A 1 173 ? 1.370 -10.491 -1.325 1.00 86.06 173 VAL A CA 1
ATOM 1440 C C . VAL A 1 173 ? 0.408 -11.026 -2.394 1.00 86.06 173 VAL A C 1
ATOM 1442 O O . VAL A 1 173 ? -0.179 -12.099 -2.230 1.00 86.06 173 VAL A O 1
ATOM 1445 N N . PRO A 1 174 ? 0.167 -10.270 -3.480 1.00 87.69 174 PRO A N 1
ATOM 1446 C CA . PRO A 1 174 ? -0.783 -10.648 -4.524 1.00 87.69 174 PRO A CA 1
ATOM 1447 C C . PRO A 1 174 ? -0.214 -11.679 -5.509 1.00 87.69 174 PRO A C 1
ATOM 1449 O O . PRO A 1 174 ? -0.211 -11.472 -6.722 1.00 87.69 174 PRO A O 1
ATOM 1452 N N . ASP A 1 175 ? 0.244 -12.818 -4.994 1.00 85.44 175 ASP A N 1
ATOM 1453 C CA . ASP A 1 175 ? 0.874 -13.889 -5.774 1.00 85.44 175 ASP A CA 1
ATOM 1454 C C . ASP A 1 175 ? -0.087 -14.639 -6.718 1.00 85.44 175 ASP A C 1
ATOM 1456 O O . ASP A 1 175 ? 0.350 -15.470 -7.501 1.00 85.44 175 ASP A O 1
ATOM 1460 N N . ASN A 1 176 ? -1.387 -14.349 -6.704 1.00 86.44 176 ASN A N 1
ATOM 1461 C CA . ASN A 1 176 ? -2.385 -14.916 -7.621 1.00 86.44 176 ASN A CA 1
ATOM 1462 C C . ASN A 1 176 ? -2.869 -13.921 -8.696 1.00 86.44 176 ASN A C 1
ATOM 1464 O O . ASN A 1 176 ? -3.818 -14.229 -9.426 1.00 86.44 176 ASN A O 1
ATOM 1468 N N . VAL A 1 177 ? -2.294 -12.716 -8.766 1.00 89.62 177 VAL A N 1
ATOM 1469 C CA . VAL A 1 177 ? -2.742 -11.677 -9.701 1.00 89.62 177 VAL A CA 1
ATOM 1470 C C . VAL A 1 177 ? -2.095 -11.875 -11.064 1.00 89.62 177 VAL A C 1
ATOM 1472 O O . VAL A 1 177 ? -0.889 -12.039 -11.173 1.00 89.62 177 VAL A O 1
ATOM 1475 N N . VAL A 1 178 ? -2.900 -11.822 -12.121 1.00 90.31 178 VAL A N 1
ATOM 1476 C CA . VAL A 1 178 ? -2.423 -11.786 -13.504 1.00 90.31 178 VAL A CA 1
ATOM 1477 C C . VAL A 1 178 ? -2.226 -10.331 -13.916 1.00 90.31 178 VAL A C 1
ATOM 1479 O O . VAL A 1 178 ? -3.189 -9.556 -13.966 1.00 90.31 178 VAL A O 1
ATOM 1482 N N . LEU A 1 179 ? -0.982 -9.962 -14.222 1.00 92.31 179 LEU A N 1
ATOM 1483 C CA . LEU A 1 179 ? -0.635 -8.613 -14.664 1.00 92.31 179 LEU A CA 1
ATOM 1484 C C . LEU A 1 179 ? -0.738 -8.460 -16.191 1.00 92.31 179 LEU A C 1
ATOM 1486 O O . LEU A 1 179 ? -0.317 -9.356 -16.922 1.00 92.31 179 LEU A O 1
ATOM 1490 N N . PRO A 1 180 ? -1.258 -7.324 -16.694 1.00 93.69 180 PRO A N 1
ATOM 1491 C CA . PRO A 1 180 ? -1.503 -7.102 -18.121 1.00 93.69 180 PRO A CA 1
ATOM 1492 C C . PRO A 1 180 ? -0.272 -6.572 -18.882 1.00 93.69 180 PRO A C 1
ATOM 1494 O O . PRO A 1 180 ? -0.429 -5.970 -19.941 1.00 93.69 180 PRO A O 1
ATOM 1497 N N . TYR A 1 181 ? 0.933 -6.738 -18.336 1.00 94.38 181 TYR A N 1
ATOM 1498 C CA . TYR A 1 181 ? 2.166 -6.177 -18.895 1.00 94.38 181 TYR A CA 1
ATOM 1499 C C . TYR A 1 181 ? 2.883 -7.193 -19.788 1.00 94.38 181 TYR A C 1
ATOM 1501 O O . TYR A 1 181 ? 2.885 -8.394 -19.507 1.00 94.38 181 TYR A O 1
ATOM 1509 N N . ALA A 1 182 ? 3.521 -6.713 -20.852 1.00 93.94 182 ALA A N 1
ATOM 1510 C CA . ALA A 1 182 ? 4.372 -7.508 -21.725 1.00 93.94 182 ALA A CA 1
ATOM 1511 C C . ALA A 1 182 ? 5.847 -7.406 -21.294 1.00 93.94 182 ALA A C 1
ATOM 1513 O O . ALA A 1 182 ? 6.287 -6.347 -20.838 1.00 93.94 182 ALA A O 1
ATOM 1514 N N . PRO A 1 183 ? 6.651 -8.479 -21.430 1.00 95.12 183 PRO A N 1
ATOM 1515 C CA . PRO A 1 183 ? 8.079 -8.412 -21.136 1.00 95.12 183 PRO A CA 1
ATOM 1516 C C . PRO A 1 183 ? 8.773 -7.260 -21.878 1.00 95.12 183 PRO A C 1
ATOM 1518 O O . PRO A 1 183 ? 8.703 -7.145 -23.103 1.00 95.12 183 PRO A O 1
ATOM 1521 N N . GLY A 1 184 ? 9.482 -6.433 -21.115 1.00 95.25 184 GLY A N 1
ATOM 1522 C CA . GLY A 1 184 ? 10.188 -5.244 -21.570 1.00 95.25 184 GLY A CA 1
ATOM 1523 C C . GLY A 1 184 ? 9.352 -3.963 -21.534 1.00 95.25 184 GLY A C 1
ATOM 1524 O O . GLY A 1 184 ? 9.875 -2.911 -21.897 1.00 95.25 184 GLY A O 1
ATOM 1525 N N . ASP A 1 185 ? 8.091 -4.014 -21.100 1.00 97.25 185 ASP A N 1
ATOM 1526 C CA . ASP A 1 185 ? 7.319 -2.807 -20.799 1.00 97.25 185 ASP A CA 1
ATOM 1527 C C . ASP A 1 185 ? 8.023 -1.971 -19.726 1.00 97.25 185 ASP A C 1
ATOM 1529 O O . ASP A 1 185 ? 8.501 -2.500 -18.716 1.00 97.25 185 ASP A O 1
ATOM 1533 N N . ILE A 1 186 ? 8.065 -0.657 -19.951 1.00 97.81 186 ILE A N 1
ATOM 1534 C CA . ILE A 1 186 ? 8.555 0.313 -18.975 1.00 97.81 186 ILE A CA 1
ATOM 1535 C C . ILE A 1 186 ? 7.360 0.750 -18.137 1.00 97.81 186 ILE A C 1
ATOM 1537 O O . ILE A 1 186 ? 6.314 1.146 -18.656 1.00 97.81 186 ILE A O 1
ATOM 1541 N N . LEU A 1 187 ? 7.514 0.646 -16.826 1.00 97.19 187 LEU A N 1
ATOM 1542 C CA . LEU A 1 187 ? 6.475 0.907 -15.850 1.00 97.19 187 LEU A CA 1
ATOM 1543 C C . LEU A 1 187 ? 6.918 2.064 -14.956 1.00 97.19 187 LEU A C 1
ATOM 1545 O O . LEU A 1 187 ? 7.911 1.959 -14.238 1.00 97.19 187 LEU A O 1
ATOM 1549 N N . TYR A 1 188 ? 6.166 3.157 -14.990 1.00 96.75 188 TYR A N 1
ATOM 1550 C CA . TYR A 1 188 ? 6.249 4.236 -14.014 1.00 96.75 188 TYR A CA 1
ATOM 1551 C C . TYR A 1 188 ? 5.450 3.857 -12.766 1.00 96.75 188 TYR A C 1
ATOM 1553 O O . TYR A 1 188 ? 4.302 3.417 -12.875 1.00 96.75 188 TYR A O 1
ATOM 1561 N N . ILE A 1 189 ? 6.042 4.036 -11.586 1.00 94.12 189 ILE A N 1
ATOM 1562 C CA . ILE A 1 189 ? 5.410 3.739 -10.299 1.00 94.12 189 ILE A CA 1
ATOM 1563 C C . ILE A 1 189 ? 5.331 5.017 -9.466 1.00 94.12 189 ILE A C 1
ATOM 1565 O O . ILE A 1 189 ? 6.355 5.572 -9.059 1.00 94.12 189 ILE A O 1
ATOM 1569 N N . ASP A 1 190 ? 4.106 5.451 -9.163 1.00 93.69 190 ASP A N 1
ATOM 1570 C CA . ASP A 1 190 ? 3.861 6.557 -8.235 1.00 93.69 190 ASP A CA 1
ATOM 1571 C C . ASP A 1 190 ? 4.003 6.087 -6.780 1.00 93.69 190 ASP A C 1
ATOM 1573 O O . ASP A 1 190 ? 3.082 5.533 -6.160 1.00 93.69 190 ASP A O 1
ATOM 1577 N N . ALA A 1 191 ? 5.185 6.330 -6.221 1.00 91.12 191 ALA A N 1
ATOM 1578 C CA . ALA A 1 191 ? 5.492 5.988 -4.845 1.00 91.12 191 ALA A CA 1
ATOM 1579 C C . ALA A 1 191 ? 5.003 7.019 -3.821 1.00 91.12 191 ALA A C 1
ATOM 1581 O O . ALA A 1 191 ? 5.086 6.747 -2.625 1.00 91.12 191 ALA A O 1
ATOM 1582 N N . SER A 1 192 ? 4.484 8.181 -4.226 1.00 90.62 192 SER A N 1
ATOM 1583 C CA . SER A 1 192 ? 4.140 9.234 -3.273 1.00 90.62 192 SER A CA 1
ATOM 1584 C C . SER A 1 192 ? 2.963 8.837 -2.367 1.00 90.62 192 SER A C 1
ATOM 1586 O O . SER A 1 192 ? 1.973 8.251 -2.826 1.00 90.62 192 SER A O 1
ATOM 1588 N N . PRO A 1 193 ? 3.014 9.144 -1.060 1.00 91.00 193 PRO A N 1
ATOM 1589 C CA . PRO A 1 193 ? 4.084 9.811 -0.311 1.00 91.00 193 PRO A CA 1
ATOM 1590 C C . PRO A 1 193 ? 5.086 8.846 0.354 1.00 91.00 193 PRO A C 1
ATOM 1592 O O . PRO A 1 193 ? 5.873 9.258 1.195 1.00 91.00 193 PRO A O 1
ATOM 1595 N N . PHE A 1 194 ? 5.053 7.555 0.024 1.00 88.62 194 PHE A N 1
ATOM 1596 C CA . PHE A 1 194 ? 5.914 6.522 0.618 1.00 88.62 194 PHE A CA 1
ATOM 1597 C C . PHE A 1 194 ? 7.344 6.517 0.059 1.00 88.62 194 PHE A C 1
ATOM 1599 O O . PHE A 1 194 ? 8.250 5.980 0.685 1.00 88.62 194 PHE A O 1
ATOM 1606 N N . GLY A 1 195 ? 7.538 7.081 -1.131 1.00 88.19 195 GLY A N 1
ATOM 1607 C CA . GLY A 1 195 ? 8.787 7.075 -1.884 1.00 88.19 195 GLY A CA 1
ATOM 1608 C C . GLY A 1 195 ? 8.810 8.185 -2.938 1.00 88.19 195 GLY A C 1
ATOM 1609 O O . GLY A 1 195 ? 7.801 8.864 -3.164 1.00 88.19 195 GLY A O 1
ATOM 1610 N N . LYS A 1 196 ? 9.954 8.372 -3.603 1.00 87.75 196 LYS A N 1
ATOM 1611 C CA . LYS A 1 196 ? 10.013 9.129 -4.864 1.00 87.75 196 LYS A CA 1
ATOM 1612 C C . LYS A 1 196 ? 9.480 8.252 -5.997 1.00 87.75 196 LYS A C 1
ATOM 1614 O O . LYS A 1 196 ? 9.739 7.051 -5.964 1.00 87.75 196 LYS A O 1
ATOM 1619 N N . PRO A 1 197 ? 8.745 8.800 -6.979 1.00 91.19 197 PRO A N 1
ATOM 1620 C CA . PRO A 1 197 ? 8.365 8.029 -8.153 1.00 91.19 197 PRO A CA 1
ATOM 1621 C C . PRO A 1 197 ? 9.590 7.498 -8.896 1.00 91.19 197 PRO A C 1
ATOM 1623 O O . PRO A 1 197 ? 10.627 8.159 -8.941 1.00 91.19 197 PRO A O 1
ATOM 1626 N N . PHE A 1 198 ? 9.465 6.314 -9.484 1.00 92.38 198 PHE A N 1
ATOM 1627 C CA . PHE A 1 198 ? 10.573 5.635 -10.151 1.00 92.38 198 PHE A CA 1
ATOM 1628 C C . PHE A 1 198 ? 10.073 4.762 -11.300 1.00 92.38 198 PHE A C 1
ATOM 1630 O O . PHE A 1 198 ? 8.875 4.500 -11.434 1.00 92.38 198 PHE A O 1
ATOM 1637 N N . TYR A 1 199 ? 11.012 4.315 -12.128 1.00 95.00 199 TYR A N 1
ATOM 1638 C CA . TYR A 1 199 ? 10.743 3.449 -13.268 1.00 95.00 199 TYR A CA 1
ATOM 1639 C C . TYR A 1 199 ? 11.265 2.040 -13.018 1.00 95.00 199 TYR A C 1
ATOM 1641 O O . TYR A 1 199 ? 12.310 1.844 -12.390 1.00 95.00 199 TYR A O 1
ATOM 1649 N N . VAL A 1 200 ? 10.552 1.062 -13.566 1.00 95.38 200 VAL A N 1
ATOM 1650 C CA . VAL A 1 200 ? 11.000 -0.326 -13.647 1.00 95.38 200 VAL A CA 1
ATOM 1651 C C . VAL A 1 200 ? 10.745 -0.894 -15.039 1.00 95.38 200 VAL A C 1
ATOM 1653 O O . VAL A 1 200 ? 9.893 -0.402 -15.773 1.00 95.38 200 VAL A O 1
ATOM 1656 N N . VAL A 1 201 ? 11.461 -1.954 -15.400 1.00 96.81 201 VAL A N 1
ATOM 1657 C CA . VAL A 1 201 ? 11.227 -2.718 -16.631 1.00 96.81 201 VAL A CA 1
ATOM 1658 C C . VAL A 1 201 ? 10.683 -4.086 -16.267 1.00 96.81 201 VAL A C 1
ATOM 1660 O O . VAL A 1 201 ? 11.337 -4.848 -15.550 1.00 96.81 201 VAL A O 1
ATOM 1663 N N . TYR A 1 202 ? 9.499 -4.412 -16.773 1.00 95.62 202 TYR A N 1
ATOM 1664 C CA . TYR A 1 202 ? 8.861 -5.694 -16.507 1.00 95.62 202 TYR A CA 1
ATOM 1665 C C . TYR A 1 202 ? 9.609 -6.836 -17.201 1.00 95.62 202 TYR A C 1
ATOM 1667 O O . TYR A 1 202 ? 9.856 -6.789 -18.403 1.00 95.62 202 TYR A O 1
ATOM 1675 N N . CYS A 1 203 ? 9.979 -7.880 -16.460 1.00 92.44 203 CYS A N 1
ATOM 1676 C CA . CYS A 1 203 ? 10.771 -8.991 -17.003 1.00 92.44 203 CYS A CA 1
ATOM 1677 C C . CYS A 1 203 ? 9.916 -10.128 -17.576 1.00 92.44 203 CYS A C 1
ATOM 1679 O O . CYS A 1 203 ? 10.450 -11.009 -18.247 1.00 92.44 203 CYS A O 1
ATOM 1681 N N . GLY A 1 204 ? 8.602 -10.100 -17.342 1.00 88.25 204 GLY A N 1
ATOM 1682 C CA . GLY A 1 204 ? 7.703 -11.217 -17.619 1.00 88.25 204 GLY A CA 1
ATOM 1683 C C . GLY A 1 204 ? 7.363 -12.010 -16.361 1.00 88.25 204 GLY A C 1
ATOM 1684 O O . GLY A 1 204 ? 7.996 -11.854 -15.323 1.00 88.25 204 GLY A O 1
ATOM 1685 N N . GLU A 1 205 ? 6.338 -12.850 -16.460 1.00 85.62 205 GLU A N 1
ATOM 1686 C CA . GLU A 1 205 ? 5.937 -13.748 -15.378 1.00 85.62 205 GLU A CA 1
ATOM 1687 C C . GLU A 1 205 ? 6.908 -14.929 -15.288 1.00 85.62 205 GLU A C 1
ATOM 1689 O O . GLU A 1 205 ? 7.223 -15.558 -16.301 1.00 85.62 205 GLU A O 1
ATOM 1694 N N . THR A 1 206 ? 7.351 -15.259 -14.076 1.00 74.62 206 THR A N 1
ATOM 1695 C CA . THR A 1 206 ? 8.170 -16.448 -13.825 1.00 74.62 206 THR A CA 1
ATOM 1696 C C . THR A 1 206 ? 7.395 -17.474 -13.010 1.00 74.62 206 THR A C 1
ATOM 1698 O O . THR A 1 206 ? 6.907 -17.176 -11.921 1.00 74.62 206 THR A O 1
ATOM 1701 N N . ALA A 1 207 ? 7.331 -18.707 -13.516 1.00 61.16 207 ALA A N 1
ATOM 1702 C CA . ALA A 1 207 ? 6.997 -19.880 -12.716 1.00 61.16 207 ALA A CA 1
ATOM 1703 C C . ALA A 1 207 ? 8.308 -20.508 -12.225 1.00 61.16 207 ALA A C 1
ATOM 1705 O O . ALA A 1 207 ? 9.183 -20.815 -13.040 1.00 61.16 207 ALA A O 1
ATOM 1706 N N . MET A 1 208 ? 8.458 -20.689 -10.911 1.00 53.38 208 MET A N 1
ATOM 1707 C CA . MET A 1 208 ? 9.590 -21.413 -10.323 1.00 53.38 208 MET A CA 1
ATOM 1708 C C . MET A 1 208 ? 9.470 -22.915 -10.636 1.00 53.38 208 MET A C 1
ATOM 1710 O O . MET A 1 208 ? 9.191 -23.688 -9.752 1.00 53.38 208 MET A O 1
ATOM 1714 N N . ASP A 1 209 ? 9.635 -23.332 -11.892 1.00 59.69 209 ASP A N 1
ATOM 1715 C CA . ASP A 1 209 ? 9.449 -24.710 -12.386 1.00 59.69 209 ASP A CA 1
ATOM 1716 C C . ASP A 1 209 ? 8.010 -25.287 -12.343 1.00 59.69 209 ASP A C 1
ATOM 1718 O O . ASP A 1 209 ? 7.109 -24.822 -11.642 1.00 59.69 209 ASP A O 1
ATOM 1722 N N . GLN A 1 210 ? 7.760 -26.288 -13.198 1.00 65.94 210 GLN A N 1
ATOM 1723 C CA . GLN A 1 210 ? 6.429 -26.869 -13.412 1.00 65.94 210 GLN A CA 1
ATOM 1724 C C . GLN A 1 210 ? 5.950 -27.729 -12.228 1.00 65.94 210 GLN A C 1
ATOM 1726 O O . GLN A 1 210 ? 4.744 -27.886 -12.040 1.00 65.94 210 GLN A O 1
ATOM 1731 N N . GLU A 1 211 ? 6.866 -28.270 -11.420 1.00 71.12 211 GLU A N 1
ATOM 1732 C CA . GLU A 1 211 ? 6.531 -29.080 -10.245 1.00 71.12 211 GLU A CA 1
ATOM 1733 C C . GLU A 1 211 ? 6.018 -28.189 -9.110 1.00 71.12 211 GLU A C 1
ATOM 1735 O O . GLU A 1 211 ? 4.972 -28.476 -8.522 1.00 71.12 211 GLU A O 1
ATOM 1740 N N . TYR A 1 212 ? 6.673 -27.052 -8.871 1.00 69.94 212 TYR A N 1
ATOM 1741 C CA . TYR A 1 212 ? 6.196 -26.017 -7.958 1.00 69.94 212 TYR A CA 1
ATOM 1742 C C . TYR A 1 212 ? 4.872 -25.407 -8.430 1.00 69.94 212 TYR A C 1
ATOM 1744 O O . TYR A 1 212 ? 3.963 -25.175 -7.631 1.00 69.94 212 TYR A O 1
ATOM 1752 N N . PHE A 1 213 ? 4.725 -25.176 -9.736 1.00 69.81 213 PHE A N 1
ATOM 1753 C CA . PHE A 1 213 ? 3.496 -24.637 -10.316 1.00 69.81 213 PHE A CA 1
ATOM 1754 C C . PHE A 1 213 ? 2.293 -25.562 -10.056 1.00 69.81 213 PHE A C 1
ATOM 1756 O O . PHE A 1 213 ? 1.251 -25.119 -9.574 1.00 69.81 213 PHE A O 1
ATOM 1763 N N . GLU A 1 214 ? 2.437 -26.870 -10.276 1.00 75.88 214 GLU A N 1
ATOM 1764 C CA . GLU A 1 214 ? 1.378 -27.841 -9.962 1.00 75.88 214 GLU A CA 1
ATOM 1765 C C . GLU A 1 214 ? 1.185 -28.039 -8.448 1.00 75.88 214 GLU A C 1
ATOM 1767 O O . GLU A 1 214 ? 0.052 -28.199 -7.982 1.00 75.88 214 GLU A O 1
ATOM 1772 N N . TRP A 1 215 ? 2.264 -27.984 -7.657 1.00 79.31 215 TRP A N 1
ATOM 1773 C CA . TRP A 1 215 ? 2.180 -28.050 -6.196 1.00 79.31 215 TRP A CA 1
ATOM 1774 C C . TRP A 1 215 ? 1.388 -26.873 -5.618 1.00 79.31 215 TRP A C 1
ATOM 1776 O O . TRP A 1 215 ? 0.480 -27.095 -4.819 1.00 79.31 215 TRP A O 1
ATOM 1786 N N . THR A 1 216 ? 1.659 -25.640 -6.058 1.00 74.25 216 THR A N 1
ATOM 1787 C CA . THR A 1 216 ? 0.947 -24.449 -5.562 1.00 74.25 216 THR A CA 1
ATOM 1788 C C . THR A 1 216 ? -0.539 -24.502 -5.883 1.00 74.25 216 THR A C 1
ATOM 1790 O O . THR A 1 216 ? -1.360 -24.231 -5.009 1.00 74.25 216 THR A O 1
ATOM 1793 N N . LYS A 1 217 ? -0.911 -24.968 -7.078 1.00 78.19 217 LYS A N 1
ATOM 1794 C CA . LYS A 1 217 ? -2.317 -25.197 -7.422 1.00 78.19 217 LYS A CA 1
ATOM 1795 C C . LYS A 1 217 ? -2.986 -26.220 -6.515 1.00 78.19 217 LYS A C 1
ATOM 1797 O O . LYS A 1 217 ? -4.144 -26.035 -6.146 1.00 78.19 217 LYS A O 1
ATOM 1802 N N . LYS A 1 218 ? -2.284 -27.299 -6.168 1.00 81.31 218 LYS A N 1
ATOM 1803 C CA . LYS A 1 218 ? -2.802 -28.330 -5.264 1.00 81.31 218 LYS A CA 1
ATOM 1804 C C . LYS A 1 218 ? -2.954 -27.816 -3.829 1.00 81.31 218 LYS A C 1
ATOM 1806 O O . LYS A 1 218 ? -3.947 -28.150 -3.193 1.00 81.31 218 LYS A O 1
ATOM 1811 N N . GLU A 1 219 ? -1.983 -27.053 -3.336 1.00 81.25 219 GLU A N 1
ATOM 1812 C CA . GLU A 1 219 ? -1.929 -26.587 -1.944 1.00 81.25 219 GLU A CA 1
ATOM 1813 C C . GLU A 1 219 ? -2.828 -25.369 -1.694 1.00 81.25 219 GLU A C 1
ATOM 1815 O O . GLU A 1 219 ? -3.498 -25.297 -0.671 1.00 81.25 219 GLU A O 1
ATOM 1820 N N . TYR A 1 220 ? -2.871 -24.423 -2.636 1.00 70.75 220 TYR A N 1
ATOM 1821 C CA . TYR A 1 220 ? -3.525 -23.122 -2.454 1.00 70.75 220 TYR A CA 1
ATOM 1822 C C . TYR A 1 220 ? -4.784 -22.928 -3.315 1.00 70.75 220 TYR A C 1
ATOM 1824 O O . TYR A 1 220 ? -5.527 -21.968 -3.115 1.00 70.75 220 TYR A O 1
ATOM 1832 N N . GLY A 1 221 ? -5.041 -23.812 -4.285 1.00 74.44 221 GLY A N 1
ATOM 1833 C CA . GLY A 1 221 ? -6.157 -23.690 -5.234 1.00 74.44 221 GLY A CA 1
ATOM 1834 C C . GLY A 1 221 ? -5.886 -22.768 -6.432 1.00 74.44 221 GLY A C 1
ATOM 1835 O O . GLY A 1 221 ? -6.709 -22.701 -7.348 1.00 74.44 221 GLY A O 1
ATOM 1836 N N . TYR A 1 222 ? -4.721 -22.115 -6.473 1.00 76.19 222 TYR A N 1
ATOM 1837 C CA . TYR A 1 222 ? -4.271 -21.234 -7.552 1.00 76.19 222 TYR A CA 1
ATOM 1838 C C . TYR A 1 222 ? -2.778 -21.379 -7.840 1.00 76.19 222 TYR A C 1
ATOM 1840 O O . TYR A 1 222 ? -2.031 -21.987 -7.080 1.00 76.19 222 TYR A O 1
ATOM 1848 N N . PHE A 1 223 ? -2.346 -20.782 -8.949 1.00 77.25 223 PHE A N 1
ATOM 1849 C CA . PHE A 1 223 ? -0.944 -20.749 -9.333 1.00 77.25 223 PHE A CA 1
ATOM 1850 C C . PHE A 1 223 ? -0.278 -19.511 -8.752 1.00 77.25 223 PHE A C 1
ATOM 1852 O O . PHE A 1 223 ? -0.702 -18.401 -9.076 1.00 77.25 223 PHE A O 1
ATOM 1859 N N . LYS A 1 224 ? 0.767 -19.695 -7.943 1.00 78.75 224 LYS A N 1
ATOM 1860 C CA . LYS A 1 224 ? 1.592 -18.564 -7.512 1.00 78.75 224 LYS A CA 1
ATOM 1861 C C . LYS A 1 224 ? 2.375 -18.004 -8.698 1.00 78.75 224 LYS A C 1
ATOM 1863 O O . LYS A 1 224 ? 2.943 -18.765 -9.481 1.00 78.75 224 LYS A O 1
ATOM 1868 N N . ARG A 1 225 ? 2.391 -16.682 -8.813 1.00 80.56 225 ARG A N 1
ATOM 1869 C CA . ARG A 1 225 ? 2.986 -15.906 -9.898 1.00 80.56 225 ARG A CA 1
ATOM 1870 C C . ARG A 1 225 ? 3.933 -14.879 -9.314 1.00 80.56 225 ARG A C 1
ATOM 1872 O O . ARG A 1 225 ? 3.550 -14.052 -8.483 1.00 80.56 225 ARG A O 1
ATOM 1879 N N . GLU A 1 226 ? 5.164 -14.919 -9.794 1.00 84.56 226 GLU A N 1
ATOM 1880 C CA . GLU A 1 226 ? 6.125 -13.858 -9.551 1.00 84.56 226 GLU A CA 1
ATOM 1881 C C . GLU A 1 226 ? 6.225 -12.969 -10.780 1.00 84.56 226 GLU A C 1
ATOM 1883 O O . GLU A 1 226 ? 6.236 -13.436 -11.922 1.00 84.56 226 GLU A O 1
ATOM 1888 N N . HIS A 1 227 ? 6.310 -11.672 -10.516 1.00 89.38 227 HIS A N 1
ATOM 1889 C CA . HIS A 1 227 ? 6.340 -10.634 -11.532 1.00 89.38 227 HIS A CA 1
ATOM 1890 C C . HIS A 1 227 ? 7.639 -9.830 -11.404 1.00 89.38 227 HIS A C 1
ATOM 1892 O O . HIS A 1 227 ? 7.602 -8.691 -10.927 1.00 89.38 227 HIS A O 1
ATOM 1898 N N . PRO A 1 228 ? 8.797 -10.423 -11.761 1.00 90.69 228 PRO A N 1
ATOM 1899 C CA . PRO A 1 228 ? 10.086 -9.764 -11.648 1.00 90.69 228 PRO A CA 1
ATOM 1900 C C . PRO A 1 228 ? 10.180 -8.506 -12.515 1.00 90.69 228 PRO A C 1
ATOM 1902 O O . PRO A 1 228 ? 9.681 -8.443 -13.641 1.00 90.69 228 PRO A O 1
ATOM 1905 N N . CYS A 1 229 ? 10.893 -7.518 -11.988 1.00 92.81 229 CYS A N 1
ATOM 1906 C CA . CYS A 1 229 ? 11.173 -6.246 -12.632 1.00 92.81 229 CYS A CA 1
ATOM 1907 C C . CYS A 1 229 ? 12.626 -5.834 -12.412 1.00 92.81 229 CYS A C 1
ATOM 1909 O O . CYS A 1 229 ? 13.190 -6.079 -11.346 1.00 92.81 229 CYS A O 1
ATOM 1911 N N . LEU A 1 230 ? 13.205 -5.141 -13.390 1.00 94.38 230 LEU A N 1
ATOM 1912 C CA . LEU A 1 230 ? 14.484 -4.455 -13.234 1.00 94.38 230 LEU A CA 1
ATOM 1913 C C . LEU A 1 230 ? 14.258 -3.004 -12.817 1.00 94.38 230 LEU A C 1
ATOM 1915 O O . LEU A 1 230 ? 13.431 -2.322 -13.411 1.00 94.38 230 LEU A O 1
ATOM 1919 N N . TYR A 1 231 ? 15.018 -2.524 -11.838 1.00 93.75 231 TYR A N 1
ATOM 1920 C CA . TYR A 1 231 ? 15.017 -1.126 -11.395 1.00 93.75 231 TYR A CA 1
ATOM 1921 C C . TYR A 1 231 ? 16.449 -0.632 -11.164 1.00 93.75 231 TYR A C 1
ATOM 1923 O O . TYR A 1 231 ? 17.376 -1.440 -11.043 1.00 93.75 231 TYR A O 1
ATOM 1931 N N . ILE A 1 232 ? 16.639 0.688 -11.094 1.00 93.19 232 ILE A N 1
ATOM 1932 C CA . ILE A 1 232 ? 17.922 1.290 -10.710 1.00 93.19 232 ILE A CA 1
ATOM 1933 C C . ILE A 1 232 ? 17.988 1.405 -9.190 1.00 93.19 232 ILE A C 1
ATOM 1935 O O . ILE A 1 232 ? 17.192 2.102 -8.570 1.00 93.19 232 ILE A O 1
ATOM 1939 N N . SER A 1 233 ? 18.952 0.706 -8.595 1.00 88.88 233 SER A N 1
ATOM 1940 C CA . SER A 1 233 ? 19.237 0.775 -7.164 1.00 88.88 233 SER A CA 1
ATOM 1941 C C . SER A 1 233 ? 19.654 2.188 -6.762 1.00 88.88 233 SER A C 1
ATOM 1943 O O . SER A 1 233 ? 20.637 2.695 -7.300 1.00 88.88 233 SER A O 1
ATOM 1945 N N . GLU A 1 234 ? 18.978 2.792 -5.783 1.00 83.50 234 GLU A N 1
ATOM 1946 C CA . GLU A 1 234 ? 19.365 4.106 -5.252 1.00 83.50 234 GLU A CA 1
ATOM 1947 C C . GLU A 1 234 ? 20.739 4.039 -4.573 1.00 83.50 234 GLU A C 1
ATOM 1949 O O . GLU A 1 234 ? 21.581 4.915 -4.760 1.00 83.50 234 GLU A O 1
ATOM 1954 N N . GLU A 1 235 ? 21.010 2.959 -3.840 1.00 84.38 235 GLU A N 1
ATOM 1955 C CA . GLU A 1 235 ? 22.283 2.786 -3.136 1.00 84.38 235 GLU A CA 1
ATOM 1956 C C . GLU A 1 235 ? 23.445 2.469 -4.081 1.00 84.38 235 GLU A C 1
ATOM 1958 O O . GLU A 1 235 ? 24.567 2.936 -3.895 1.00 84.38 235 GLU A O 1
ATOM 1963 N N . GLN A 1 236 ? 23.201 1.601 -5.067 1.00 86.62 236 GLN A N 1
ATOM 1964 C CA . GLN A 1 236 ? 24.270 0.993 -5.862 1.00 86.62 236 GLN A CA 1
ATOM 1965 C C . GLN A 1 236 ? 24.365 1.559 -7.280 1.00 86.62 236 GLN A C 1
ATOM 1967 O O . GLN A 1 236 ? 25.303 1.200 -7.991 1.00 86.62 236 GLN A O 1
ATOM 1972 N N . GLN A 1 237 ? 23.409 2.401 -7.690 1.00 88.25 237 GLN A N 1
ATOM 1973 C CA . GLN A 1 237 ? 23.358 3.063 -8.999 1.00 88.25 237 GLN A CA 1
ATOM 1974 C C . GLN A 1 237 ? 23.517 2.072 -10.164 1.00 88.25 237 GLN A C 1
ATOM 1976 O O . GLN A 1 237 ? 24.227 2.308 -11.140 1.00 88.25 237 GLN A O 1
ATOM 1981 N N . LYS A 1 238 ? 22.890 0.899 -10.024 1.00 92.06 238 LYS A N 1
ATOM 1982 C CA . LYS A 1 238 ? 22.941 -0.199 -10.996 1.00 92.06 238 LYS A CA 1
ATOM 1983 C C . LYS A 1 238 ? 21.635 -0.979 -11.013 1.00 92.06 238 LYS A C 1
ATOM 1985 O O . LYS A 1 238 ? 20.865 -0.924 -10.054 1.00 92.06 238 LYS A O 1
ATOM 1990 N N . LEU A 1 239 ? 21.435 -1.746 -12.083 1.00 92.50 239 LEU A N 1
ATOM 1991 C CA . LEU A 1 239 ? 20.270 -2.610 -12.239 1.00 92.50 239 LEU A CA 1
ATOM 1992 C C . LEU A 1 239 ? 20.212 -3.668 -11.130 1.00 92.50 239 LEU A C 1
ATOM 1994 O O . LEU A 1 239 ? 21.178 -4.401 -10.895 1.00 92.50 239 LEU A O 1
ATOM 1998 N N . LYS A 1 240 ? 19.056 -3.752 -10.478 1.00 92.62 240 LYS A N 1
ATOM 1999 C CA . LYS A 1 240 ? 18.676 -4.797 -9.526 1.00 92.62 240 LYS A CA 1
ATOM 2000 C C . LYS A 1 240 ? 17.316 -5.374 -9.903 1.00 92.62 240 LYS A C 1
ATOM 2002 O O . LYS A 1 240 ? 16.575 -4.772 -10.675 1.00 92.62 240 LYS A O 1
ATOM 2007 N N . VAL A 1 241 ? 17.010 -6.543 -9.348 1.00 89.62 241 VAL A N 1
ATOM 2008 C CA . VAL A 1 241 ? 15.721 -7.216 -9.521 1.00 89.62 241 VAL A CA 1
ATOM 2009 C C . VAL A 1 241 ? 14.840 -6.942 -8.307 1.00 89.62 241 VAL A C 1
ATOM 2011 O O . VAL A 1 241 ? 15.300 -7.047 -7.172 1.00 89.62 241 VAL A O 1
ATOM 2014 N N . THR A 1 242 ? 13.580 -6.618 -8.563 1.00 88.50 242 THR A N 1
ATOM 2015 C CA . THR A 1 242 ? 12.482 -6.603 -7.590 1.00 88.50 242 THR A CA 1
ATOM 2016 C C . THR A 1 242 ? 11.305 -7.418 -8.140 1.00 88.50 242 THR A C 1
ATOM 2018 O O . THR A 1 242 ? 11.401 -7.955 -9.243 1.00 88.50 242 THR A O 1
ATOM 2021 N N . SER A 1 243 ? 10.201 -7.530 -7.403 1.00 88.19 243 SER A N 1
ATOM 2022 C CA . SER A 1 243 ? 8.977 -8.209 -7.843 1.00 88.19 243 SER A CA 1
ATOM 2023 C C . SER A 1 243 ? 7.745 -7.346 -7.580 1.00 88.19 243 SER A C 1
ATOM 2025 O O . SER A 1 243 ? 7.580 -6.825 -6.479 1.00 88.19 243 SER A O 1
ATOM 2027 N N . LEU A 1 244 ? 6.852 -7.229 -8.572 1.00 88.44 244 LEU A N 1
ATOM 2028 C CA . LEU A 1 244 ? 5.605 -6.461 -8.445 1.00 88.44 244 LEU A CA 1
ATOM 2029 C C . LEU A 1 244 ? 4.622 -7.073 -7.437 1.00 88.44 244 LEU A C 1
ATOM 2031 O O . LEU A 1 244 ? 3.762 -6.363 -6.923 1.00 88.44 244 LEU A O 1
ATOM 2035 N N . THR A 1 245 ? 4.731 -8.378 -7.176 1.00 82.50 245 THR A N 1
ATOM 2036 C CA . THR A 1 245 ? 3.786 -9.160 -6.359 1.00 82.50 245 THR A CA 1
ATOM 2037 C C . THR A 1 245 ? 4.452 -9.939 -5.221 1.00 82.50 245 THR A C 1
ATOM 2039 O O . THR A 1 245 ? 3.766 -10.661 -4.501 1.00 82.50 245 THR A O 1
ATOM 2042 N N . GLY A 1 246 ? 5.777 -9.831 -5.078 1.00 66.88 246 GLY A N 1
ATOM 2043 C CA . GLY A 1 246 ? 6.583 -10.697 -4.213 1.00 66.88 246 GLY A CA 1
ATOM 2044 C C . GLY A 1 246 ? 6.613 -10.316 -2.728 1.00 66.88 246 GLY A C 1
ATOM 2045 O O . GLY A 1 246 ? 6.275 -9.202 -2.332 1.00 66.88 246 GLY A O 1
ATOM 2046 N N . ASP A 1 247 ? 7.090 -11.268 -1.921 1.00 57.53 247 ASP A N 1
ATOM 2047 C CA . ASP A 1 247 ? 7.249 -11.216 -0.460 1.00 57.53 247 ASP A CA 1
ATOM 2048 C C . ASP A 1 247 ? 8.374 -10.263 -0.012 1.00 57.53 247 ASP A C 1
ATOM 2050 O O . ASP A 1 247 ? 9.400 -10.686 0.523 1.00 57.53 247 ASP A O 1
ATOM 2054 N N . CYS A 1 248 ? 8.231 -8.955 -0.222 1.00 52.12 248 CYS A N 1
ATOM 2055 C CA . CYS A 1 248 ? 9.162 -7.983 0.349 1.00 52.12 248 CYS A CA 1
ATOM 2056 C C . CYS A 1 248 ? 8.422 -6.770 0.919 1.00 52.12 248 CYS A C 1
ATOM 2058 O O . CYS A 1 248 ? 7.701 -6.062 0.226 1.00 52.12 248 CYS A O 1
ATOM 2060 N N . LEU A 1 249 ? 8.674 -6.484 2.203 1.00 55.53 249 LEU A N 1
ATOM 2061 C CA . LEU A 1 249 ? 8.285 -5.222 2.851 1.00 55.53 249 LEU A CA 1
ATOM 2062 C C . LEU A 1 249 ? 8.978 -4.001 2.215 1.00 55.53 249 LEU A C 1
ATOM 2064 O O . LEU A 1 249 ? 8.581 -2.871 2.489 1.00 55.53 249 LEU A O 1
ATOM 2068 N N . LEU A 1 250 ? 10.013 -4.235 1.406 1.00 62.53 250 LEU A N 1
ATOM 2069 C CA . LEU A 1 250 ? 10.787 -3.250 0.663 1.00 62.53 250 LEU A CA 1
ATOM 2070 C C . LEU A 1 250 ? 10.666 -3.559 -0.828 1.00 62.53 250 LEU A C 1
ATOM 2072 O O . LEU A 1 250 ? 11.073 -4.625 -1.282 1.00 62.53 250 LEU A O 1
ATOM 2076 N N . PHE A 1 251 ? 10.073 -2.640 -1.580 1.00 71.50 251 PHE A N 1
ATOM 2077 C CA . PHE A 1 251 ? 9.889 -2.804 -3.021 1.00 71.50 251 PHE A CA 1
ATOM 2078 C C . PHE A 1 251 ? 11.138 -2.378 -3.804 1.00 71.50 251 PHE A C 1
ATOM 2080 O O . PHE A 1 251 ? 11.436 -2.922 -4.864 1.00 71.50 251 PHE A O 1
ATOM 2087 N N . THR A 1 252 ? 11.889 -1.420 -3.265 1.00 76.94 252 THR A N 1
ATOM 2088 C CA . THR A 1 252 ? 13.231 -1.024 -3.714 1.00 76.94 252 THR A CA 1
ATOM 2089 C C . THR A 1 252 ? 14.166 -1.005 -2.504 1.00 76.94 252 THR A C 1
ATOM 2091 O O . THR A 1 252 ? 13.782 -1.459 -1.429 1.00 76.94 252 THR A O 1
ATOM 2094 N N . ASP A 1 253 ? 15.383 -0.474 -2.649 1.00 75.12 253 ASP A N 1
ATOM 2095 C CA . ASP A 1 253 ? 16.350 -0.427 -1.544 1.00 75.12 253 ASP A CA 1
ATOM 2096 C C . ASP A 1 253 ? 15.809 0.335 -0.318 1.00 75.12 253 ASP A C 1
ATOM 2098 O O . ASP A 1 253 ? 16.064 -0.076 0.810 1.00 75.12 253 ASP A O 1
ATOM 2102 N N . ASN A 1 254 ? 15.007 1.386 -0.538 1.00 73.69 254 ASN A N 1
ATOM 2103 C CA . ASN A 1 254 ? 14.585 2.313 0.517 1.00 73.69 254 ASN A CA 1
ATOM 2104 C C . ASN A 1 254 ? 13.067 2.535 0.608 1.00 73.69 254 ASN A C 1
ATOM 2106 O O . ASN A 1 254 ? 12.600 3.179 1.544 1.00 73.69 254 ASN A O 1
ATOM 2110 N N . ILE A 1 255 ? 12.270 2.025 -0.340 1.00 79.94 255 ILE A N 1
ATOM 2111 C CA . ILE A 1 255 ? 10.825 2.290 -0.368 1.00 79.94 255 ILE A CA 1
ATOM 2112 C C . ILE A 1 255 ? 10.063 1.101 0.215 1.00 79.94 255 ILE A C 1
ATOM 2114 O O . ILE A 1 255 ? 9.996 0.022 -0.382 1.00 79.94 255 ILE A O 1
ATOM 2118 N N . SER A 1 256 ? 9.423 1.328 1.363 1.00 79.56 256 SER A N 1
ATOM 2119 C CA . SER A 1 256 ? 8.471 0.389 1.951 1.00 79.56 256 SER A CA 1
ATOM 2120 C C . SER A 1 256 ? 7.046 0.788 1.587 1.00 79.56 256 SER A C 1
ATOM 2122 O O . SER A 1 256 ? 6.505 1.768 2.101 1.00 79.56 256 SER A O 1
ATOM 2124 N N . PHE A 1 257 ? 6.417 0.016 0.700 1.00 83.62 257 PHE A N 1
ATOM 2125 C CA . PHE A 1 257 ? 4.988 0.162 0.465 1.00 83.62 257 PHE A CA 1
ATOM 2126 C C . PHE A 1 257 ? 4.178 -0.607 1.522 1.00 83.62 257 PHE A C 1
ATOM 2128 O O . PHE A 1 257 ? 4.581 -1.677 1.983 1.00 83.62 257 PHE A O 1
ATOM 2135 N N . PRO A 1 258 ? 2.9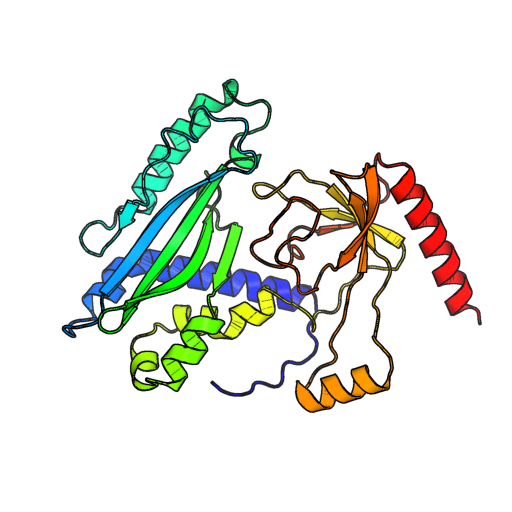86 -0.108 1.885 1.00 81.25 258 PRO A N 1
ATOM 2136 C CA . PRO A 1 258 ? 2.080 -0.811 2.793 1.00 81.25 258 PRO A CA 1
ATOM 2137 C C . PRO A 1 258 ? 1.523 -2.119 2.200 1.00 81.25 258 PRO A C 1
ATOM 2139 O O . PRO A 1 258 ? 1.146 -3.008 2.964 1.00 81.25 258 PRO A O 1
ATOM 2142 N N . TYR A 1 259 ? 1.472 -2.222 0.869 1.00 85.38 259 TYR A N 1
ATOM 2143 C CA . TYR A 1 259 ? 1.062 -3.383 0.075 1.00 85.38 259 TYR A CA 1
ATOM 2144 C C . TYR A 1 259 ? 1.671 -3.269 -1.340 1.00 85.38 259 TYR A C 1
ATOM 2146 O O . TYR A 1 259 ? 2.188 -2.209 -1.694 1.00 85.38 259 TYR A O 1
ATOM 2154 N N . ALA A 1 260 ? 1.599 -4.318 -2.162 1.00 86.50 260 ALA A N 1
ATOM 2155 C CA . ALA A 1 260 ? 2.122 -4.289 -3.533 1.00 86.50 260 ALA A CA 1
ATOM 2156 C C . ALA A 1 260 ? 1.505 -3.140 -4.375 1.00 86.50 260 ALA A C 1
ATOM 2158 O O . ALA A 1 260 ? 0.279 -3.104 -4.537 1.00 86.50 260 ALA A O 1
ATOM 2159 N N . PRO A 1 261 ? 2.300 -2.214 -4.951 1.00 88.56 261 PRO A N 1
ATOM 2160 C CA . PRO A 1 261 ? 1.827 -0.937 -5.503 1.00 88.56 261 PRO A CA 1
ATOM 2161 C C . PRO A 1 261 ? 1.125 -1.053 -6.869 1.00 88.56 261 PRO A C 1
ATOM 2163 O O . PRO A 1 261 ? 1.222 -0.158 -7.700 1.00 88.56 261 PRO A O 1
ATOM 2166 N N . LEU A 1 262 ? 0.387 -2.136 -7.119 1.00 92.19 262 LEU A N 1
ATOM 2167 C CA . LEU A 1 262 ? -0.275 -2.413 -8.396 1.00 92.19 262 LEU A CA 1
ATOM 2168 C C . LEU A 1 262 ? -1.326 -1.354 -8.787 1.00 92.19 262 LEU A C 1
ATOM 2170 O O . LEU A 1 262 ? -1.651 -1.224 -9.962 1.00 92.19 262 LEU A O 1
ATOM 2174 N N . ASP A 1 263 ? -1.845 -0.575 -7.829 1.00 93.19 263 ASP A N 1
ATOM 2175 C CA . ASP A 1 263 ? -2.763 0.549 -8.081 1.00 93.19 263 ASP A CA 1
ATOM 2176 C C . ASP A 1 263 ? -2.068 1.862 -8.463 1.00 93.19 263 ASP A C 1
ATOM 2178 O O . ASP A 1 263 ? -2.735 2.882 -8.637 1.00 93.19 263 ASP A O 1
ATOM 2182 N N . ARG A 1 264 ? -0.738 1.840 -8.574 1.00 93.00 264 ARG A N 1
ATOM 2183 C CA . ARG A 1 264 ? 0.126 3.011 -8.784 1.00 93.00 264 ARG A CA 1
ATOM 2184 C C . ARG A 1 264 ? 1.015 2.883 -10.018 1.00 93.00 264 ARG A C 1
ATOM 2186 O O . ARG A 1 264 ? 1.936 3.677 -10.186 1.00 93.00 264 ARG A O 1
ATOM 2193 N N . ILE A 1 265 ? 0.760 1.879 -10.855 1.00 95.06 265 ILE A N 1
ATOM 2194 C CA . ILE A 1 265 ? 1.577 1.565 -12.026 1.00 95.06 265 ILE A CA 1
ATOM 2195 C C . ILE A 1 265 ? 0.946 2.155 -13.285 1.00 95.06 265 ILE A C 1
ATOM 2197 O O . ILE A 1 265 ? -0.235 1.938 -13.561 1.00 95.06 265 ILE A O 1
ATOM 2201 N N . GLN A 1 266 ? 1.764 2.825 -14.089 1.00 96.38 266 GLN A N 1
ATOM 2202 C CA . GLN A 1 266 ? 1.429 3.254 -15.439 1.00 96.38 266 GLN A CA 1
ATOM 2203 C C . GLN A 1 266 ? 2.471 2.721 -16.425 1.00 96.38 266 GLN A C 1
ATOM 2205 O O . GLN A 1 266 ? 3.668 2.909 -16.230 1.00 96.38 266 GLN A O 1
ATOM 2210 N N . THR A 1 267 ? 2.022 2.094 -17.511 1.00 96.75 267 THR A N 1
ATOM 2211 C CA . THR A 1 267 ? 2.906 1.759 -18.634 1.00 96.75 267 THR A CA 1
ATOM 2212 C C . THR A 1 267 ? 3.241 3.026 -19.417 1.00 96.75 267 THR A C 1
ATOM 2214 O O . THR A 1 267 ? 2.346 3.815 -19.734 1.00 96.75 267 THR A O 1
ATOM 2217 N N . VAL A 1 268 ? 4.522 3.217 -19.717 1.00 97.00 268 VAL A N 1
ATOM 2218 C CA . VAL A 1 268 ? 5.055 4.366 -20.458 1.00 97.00 268 VAL A CA 1
ATOM 2219 C C . VAL A 1 268 ? 5.926 3.891 -21.620 1.00 97.00 268 VAL A C 1
ATOM 2221 O O . VAL A 1 268 ? 6.428 2.765 -21.613 1.00 97.00 268 VAL A O 1
ATOM 2224 N N . ASP A 1 269 ? 6.094 4.748 -22.627 1.00 93.69 269 ASP A N 1
ATOM 2225 C CA . ASP A 1 269 ? 6.878 4.419 -23.822 1.00 93.69 269 ASP A CA 1
ATOM 2226 C C . ASP A 1 269 ? 8.391 4.592 -23.599 1.00 93.69 269 ASP A C 1
ATOM 2228 O O . ASP A 1 269 ? 9.189 3.874 -24.206 1.00 93.69 269 ASP A O 1
ATOM 2232 N N . ASP A 1 270 ? 8.784 5.520 -22.722 1.00 93.56 270 ASP A N 1
ATOM 2233 C CA . ASP A 1 270 ? 10.169 5.871 -22.424 1.00 93.56 270 ASP A CA 1
ATOM 2234 C C . ASP A 1 270 ? 10.385 6.265 -20.950 1.00 93.56 270 ASP A C 1
ATOM 2236 O O . ASP A 1 270 ? 9.455 6.394 -20.151 1.00 93.56 270 ASP A O 1
ATOM 2240 N N . CYS A 1 271 ? 11.658 6.397 -20.573 1.00 93.38 271 CYS A N 1
ATOM 2241 C CA . CYS A 1 271 ? 12.090 6.977 -19.306 1.00 93.38 271 CYS A CA 1
ATOM 2242 C C . CYS A 1 271 ? 13.461 7.644 -19.476 1.00 93.38 271 CYS A C 1
ATOM 2244 O O . CYS A 1 271 ? 14.183 7.374 -20.438 1.00 93.38 271 CYS A O 1
ATOM 2246 N N . GLU A 1 272 ? 13.846 8.489 -18.521 1.00 90.81 272 GLU A N 1
ATOM 2247 C CA . GLU A 1 272 ? 15.121 9.220 -18.565 1.00 90.81 272 GLU A CA 1
ATOM 2248 C C . GLU A 1 272 ? 16.347 8.341 -18.239 1.00 90.81 272 GLU A C 1
ATOM 2250 O O . GLU A 1 272 ? 17.477 8.795 -18.396 1.00 90.81 272 GLU A O 1
ATOM 2255 N N . GLU A 1 273 ? 16.141 7.083 -17.829 1.00 93.38 273 GLU A N 1
ATOM 2256 C CA . GLU A 1 273 ? 17.184 6.162 -17.361 1.00 93.38 273 GLU A CA 1
ATOM 2257 C C . GLU A 1 273 ? 17.746 5.278 -18.493 1.00 93.38 273 GLU A C 1
ATOM 2259 O O . GLU A 1 273 ? 17.109 4.290 -18.884 1.00 93.38 273 GLU A O 1
ATOM 2264 N N . PRO A 1 274 ? 18.973 5.531 -18.999 1.00 93.88 274 PRO A N 1
ATOM 2265 C CA . PRO A 1 274 ? 19.495 4.827 -20.174 1.00 93.88 274 PRO A CA 1
ATOM 2266 C C . PRO A 1 274 ? 19.653 3.316 -19.965 1.00 93.88 274 PRO A C 1
ATOM 2268 O O . PRO A 1 274 ? 19.431 2.533 -20.886 1.00 93.88 274 PRO A O 1
ATOM 2271 N N . LEU A 1 275 ? 20.005 2.895 -18.744 1.00 95.00 275 LEU A N 1
ATOM 2272 C CA . LEU A 1 275 ? 20.157 1.478 -18.400 1.00 95.00 275 LEU A CA 1
ATOM 2273 C C . LEU A 1 275 ? 18.820 0.723 -18.432 1.00 95.00 275 LEU A C 1
ATOM 2275 O O . LEU A 1 275 ? 18.794 -0.448 -18.812 1.00 95.00 275 LEU A O 1
ATOM 2279 N N . LEU A 1 276 ? 17.716 1.376 -18.050 1.00 96.00 276 LEU A N 1
ATOM 2280 C CA . LEU A 1 276 ? 16.381 0.781 -18.140 1.00 96.00 276 LEU A CA 1
ATOM 2281 C C . LEU A 1 276 ? 15.906 0.729 -19.592 1.00 96.00 276 LEU A C 1
ATOM 2283 O O . LEU A 1 276 ? 15.376 -0.297 -20.010 1.00 96.00 276 LEU A O 1
ATOM 2287 N N . MET A 1 277 ? 16.173 1.772 -20.383 1.00 96.56 277 MET A N 1
ATOM 2288 C CA . MET A 1 277 ? 15.876 1.767 -21.820 1.00 96.56 277 MET A CA 1
ATOM 2289 C C . MET A 1 277 ? 16.586 0.609 -22.539 1.00 96.56 277 MET A C 1
ATOM 2291 O O . MET A 1 277 ? 15.947 -0.167 -23.250 1.00 96.56 277 MET A O 1
ATOM 2295 N N . GLU A 1 278 ? 17.886 0.424 -22.289 1.00 95.69 278 GLU A N 1
ATOM 2296 C CA . GLU A 1 278 ? 18.651 -0.688 -22.865 1.00 95.69 278 GLU A CA 1
ATOM 2297 C C . GLU A 1 278 ? 18.108 -2.056 -22.412 1.00 95.69 278 GLU A C 1
ATOM 2299 O O . GLU A 1 278 ? 17.994 -2.993 -23.210 1.00 95.69 278 GLU A O 1
ATOM 2304 N N . ALA A 1 279 ? 17.748 -2.191 -21.131 1.00 94.56 279 ALA A N 1
ATOM 2305 C CA . ALA A 1 279 ? 17.165 -3.421 -20.603 1.00 94.56 279 ALA A CA 1
ATOM 2306 C C . ALA A 1 279 ? 15.813 -3.747 -21.261 1.00 94.56 279 ALA A C 1
ATOM 2308 O O . ALA A 1 279 ? 15.587 -4.894 -21.658 1.00 94.56 279 ALA A O 1
ATOM 2309 N N . ALA A 1 280 ? 14.943 -2.749 -21.428 1.00 96.31 280 ALA A N 1
ATOM 2310 C CA . ALA A 1 280 ? 13.644 -2.889 -22.077 1.00 96.31 280 ALA A CA 1
ATOM 2311 C C . ALA A 1 280 ? 13.780 -3.407 -23.517 1.00 96.31 280 ALA A C 1
ATOM 2313 O O . ALA A 1 280 ? 13.135 -4.392 -23.885 1.00 96.31 280 ALA A O 1
ATOM 2314 N N . GLU A 1 281 ? 14.670 -2.816 -24.320 1.00 95.19 281 GLU A N 1
ATOM 2315 C CA . GLU A 1 281 ? 14.925 -3.251 -25.700 1.00 95.19 281 GLU A CA 1
ATOM 2316 C C . GLU A 1 281 ? 15.440 -4.696 -25.777 1.00 95.19 281 GLU A C 1
ATOM 2318 O O . GLU A 1 281 ? 14.969 -5.502 -26.593 1.00 95.19 281 GLU A O 1
ATOM 2323 N N . ARG A 1 282 ? 16.382 -5.056 -24.895 1.00 93.25 282 ARG A N 1
ATOM 2324 C CA . ARG A 1 282 ? 16.940 -6.414 -24.821 1.00 93.25 282 ARG A CA 1
ATOM 2325 C C . ARG A 1 282 ? 15.873 -7.448 -24.457 1.00 93.25 282 ARG A C 1
ATOM 2327 O O . ARG A 1 282 ? 15.823 -8.514 -25.079 1.00 93.25 282 ARG A O 1
ATOM 2334 N N . ILE A 1 283 ? 15.005 -7.146 -23.489 1.00 93.00 283 ILE A N 1
ATOM 2335 C CA . ILE A 1 283 ? 13.928 -8.052 -23.060 1.00 93.00 283 ILE A CA 1
ATOM 2336 C C . ILE A 1 283 ? 12.871 -8.202 -24.161 1.00 93.00 283 ILE A C 1
ATOM 2338 O O . ILE A 1 283 ? 12.492 -9.335 -24.475 1.00 93.00 283 ILE A O 1
ATOM 2342 N N . LYS A 1 284 ? 12.455 -7.103 -24.810 1.00 92.19 284 LYS A N 1
ATOM 2343 C CA . LYS A 1 284 ? 11.515 -7.139 -25.948 1.00 92.19 284 LYS A CA 1
ATOM 2344 C C . LYS A 1 284 ? 12.037 -8.039 -27.069 1.00 92.19 284 LYS A C 1
ATOM 2346 O O . LYS A 1 284 ? 11.322 -8.917 -27.551 1.00 92.19 284 LYS A O 1
ATOM 2351 N N . THR A 1 285 ? 13.311 -7.879 -27.429 1.00 87.44 285 THR A N 1
ATOM 2352 C CA . THR A 1 285 ? 13.961 -8.666 -28.492 1.00 87.44 285 THR A CA 1
ATOM 2353 C C . THR A 1 285 ? 14.047 -10.151 -28.136 1.00 87.44 285 THR A C 1
ATOM 2355 O O . THR A 1 285 ? 13.734 -11.015 -28.955 1.00 87.44 285 THR A O 1
ATOM 2358 N N . THR A 1 286 ? 14.440 -10.466 -26.901 1.00 81.12 286 THR A N 1
ATOM 2359 C CA . THR A 1 286 ? 14.577 -11.856 -26.435 1.00 81.12 286 THR A CA 1
ATOM 2360 C C . THR A 1 286 ? 13.225 -12.568 -26.400 1.00 81.12 286 THR A C 1
ATOM 2362 O O . THR A 1 286 ? 13.107 -13.702 -26.860 1.00 81.12 286 THR A O 1
ATOM 2365 N N . SER A 1 287 ? 12.185 -11.876 -25.935 1.00 70.94 287 SER A N 1
ATOM 2366 C CA . SER A 1 287 ? 10.822 -12.413 -25.854 1.00 70.94 287 SER A CA 1
ATOM 2367 C C . SER A 1 287 ? 10.204 -12.646 -27.236 1.00 70.94 287 SER A C 1
ATOM 2369 O O . SER A 1 287 ? 9.480 -13.617 -27.437 1.00 70.94 287 SER A O 1
ATOM 2371 N N . HIS A 1 288 ? 10.528 -11.802 -28.221 1.00 61.25 288 HIS A N 1
ATOM 2372 C CA . HIS A 1 288 ? 10.139 -12.032 -29.615 1.00 61.25 288 HIS A CA 1
ATOM 2373 C C . HIS A 1 288 ? 10.776 -13.293 -30.209 1.00 61.25 288 HIS A C 1
ATOM 2375 O O . HIS A 1 288 ? 10.097 -14.046 -30.903 1.00 61.25 288 HIS A O 1
ATOM 2381 N N . ASN A 1 289 ? 12.048 -13.556 -29.905 1.00 55.00 289 ASN A N 1
ATOM 2382 C CA . ASN A 1 289 ? 12.744 -14.736 -30.420 1.00 55.00 289 ASN A CA 1
ATOM 2383 C C . ASN A 1 289 ? 12.217 -16.051 -29.822 1.00 55.00 289 ASN A C 1
ATOM 2385 O O . ASN A 1 289 ? 12.201 -17.057 -30.523 1.00 55.00 289 ASN A O 1
ATOM 2389 N N . LEU A 1 290 ? 11.741 -16.040 -28.571 1.00 57.22 290 LEU A N 1
ATOM 2390 C CA . LEU A 1 290 ? 11.139 -17.212 -27.917 1.00 57.22 290 LEU A CA 1
ATOM 2391 C C . LEU A 1 290 ? 9.761 -17.590 -28.484 1.00 57.22 290 LEU A C 1
ATOM 2393 O O . LEU A 1 290 ? 9.385 -18.754 -28.435 1.00 57.22 290 LEU A O 1
ATOM 2397 N N . ASN A 1 291 ? 9.020 -16.636 -29.054 1.00 48.38 291 ASN A N 1
ATOM 2398 C CA . ASN A 1 291 ? 7.719 -16.892 -29.688 1.00 48.38 291 ASN A CA 1
ATOM 2399 C C . ASN A 1 291 ? 7.829 -17.373 -31.151 1.00 48.38 291 ASN A C 1
ATOM 2401 O O . ASN A 1 291 ? 6.810 -17.667 -31.776 1.00 48.38 291 ASN A O 1
ATOM 2405 N N . LEU A 1 292 ? 9.042 -17.417 -31.714 1.00 37.69 292 LEU A N 1
ATOM 2406 C CA . LEU A 1 292 ? 9.322 -17.827 -33.099 1.00 37.69 292 LEU A CA 1
ATOM 2407 C C . LEU A 1 292 ? 10.009 -19.204 -33.203 1.00 37.69 292 LEU A C 1
ATOM 2409 O O . LEU A 1 292 ? 10.311 -19.647 -34.313 1.00 37.69 292 LEU A O 1
ATOM 2413 N N . THR A 1 293 ? 10.247 -19.868 -32.072 1.00 34.72 293 THR A N 1
ATOM 2414 C CA . THR A 1 293 ? 10.814 -21.224 -31.952 1.00 34.72 293 THR A CA 1
ATOM 2415 C C . THR A 1 293 ? 9.780 -22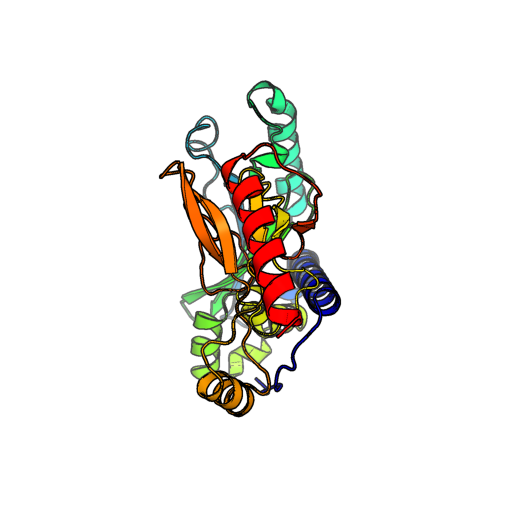.201 -31.431 1.00 34.72 293 THR A C 1
ATOM 2417 O O . THR A 1 293 ? 9.740 -23.335 -31.956 1.00 34.72 293 THR A O 1
#